Protein AF-0000000067831282 (afdb_homodimer)

Solvent-accessible surface area (backbone atoms only — not comparable to full-atom values): 19895 Å² total; per-residue (Å²): 132,82,76,69,79,71,59,84,64,68,87,50,47,75,48,75,54,44,47,84,37,55,69,61,50,52,52,49,39,51,48,46,12,62,50,49,72,34,47,57,69,29,58,66,53,53,49,53,70,69,56,50,25,53,50,35,59,35,87,49,41,48,37,38,36,32,31,40,97,88,39,77,47,28,36,36,38,32,36,55,44,79,46,75,37,34,83,38,27,37,31,40,49,52,40,63,49,57,41,78,92,56,55,94,67,55,55,68,59,51,52,51,51,50,49,27,53,51,33,42,77,67,49,23,68,36,32,34,36,57,38,33,79,86,10,58,61,55,46,54,52,44,53,72,62,31,44,77,45,79,38,38,33,30,42,30,53,28,64,93,50,67,65,61,88,77,54,69,61,85,58,55,41,52,37,52,56,73,75,77,78,127,132,83,74,70,79,73,58,82,66,67,88,52,48,75,46,72,53,44,49,83,38,56,70,60,52,52,52,48,40,50,48,48,11,63,50,50,72,35,47,58,67,29,57,68,53,52,49,53,69,66,56,49,24,54,50,34,60,35,87,50,41,47,38,38,36,32,31,42,97,88,39,78,46,29,36,36,38,32,38,54,44,80,46,73,37,35,83,39,28,36,32,41,48,55,40,64,48,57,40,78,93,55,55,94,66,55,56,68,58,51,51,50,51,50,49,28,53,51,34,44,77,66,49,23,66,35,31,34,36,60,37,33,79,87,9,55,63,56,45,53,50,44,54,72,62,30,47,77,44,78,38,38,33,30,44,30,54,30,62,92,53,69,64,56,90,78,49,70,60,83,58,57,42,54,39,49,50,73,74,77,79,127

Secondary structure (DSSP, 8-state):
----------SSEEEE--TT-HHHHHHHHHHHHHHTT-HHHHHSS---HHHHHHHHH-TTEEEEEEEETTEEEEEEEEEEEE-SSSS-EEEEEEEEEE-GGG-SSSHHHHHHHHHHHHHHHTTEEEEEEEE-TT-HHHHHHHHHHSEEEEEEEEEEE-SSS---TTS----S----------/----------SSEEEE--TT-HHHHHHHHHHHHHHTT-HHHHHSS---HHHHHHHHH-TTEEEEEEEETTEEEEEEEEEEEE-SSSS-EEEEEEEEEE-GGG-SSSHHHHHHHHHHHHHHHTTEEEEEEEE-TT-HHHHHHHHHHSEEEEEEEEEEE-SSS---TTS----S----------

Radius of gyration: 21.43 Å; Cα contacts (8 Å, |Δi|>4): 687; chains: 2; bounding box: 66×68×56 Å

Structure (mmCIF, N/CA/C/O backbone):
data_AF-0000000067831282-model_v1
#
loop_
_entity.id
_entity.type
_entity.pdbx_description
1 polymer "Gentamicin 3'-N-acetyltransferase"
#
loop_
_atom_site.group_PDB
_atom_site.id
_atom_site.type_symbol
_atom_site.label_atom_id
_atom_site.label_alt_id
_atom_site.label_comp_id
_atom_site.label_asym_id
_atom_site.label_entity_id
_atom_site.label_seq_id
_atom_site.pdbx_PDB_ins_code
_atom_site.Cartn_x
_atom_site.Cartn_y
_atom_site.Cartn_z
_atom_site.occupancy
_atom_site.B_iso_or_equiv
_atom_site.auth_seq_id
_atom_site.auth_comp_id
_atom_site.auth_asym_id
_atom_site.auth_atom_id
_atom_site.pdbx_PDB_model_num
ATOM 1 N N . MET A 1 1 ? 34.062 24.969 24.156 1 30.66 1 MET A N 1
ATOM 2 C CA . MET A 1 1 ? 32.812 25.719 23.969 1 30.66 1 MET A CA 1
ATOM 3 C C . MET A 1 1 ? 32.125 25.312 22.672 1 30.66 1 MET A C 1
ATOM 5 O O . MET A 1 1 ? 32.562 25.688 21.578 1 30.66 1 MET A O 1
ATOM 9 N N . THR A 1 2 ? 31.688 24.078 22.516 1 37.91 2 THR A N 1
ATOM 10 C CA . THR A 1 2 ? 31.094 23.469 21.328 1 37.91 2 THR A CA 1
ATOM 11 C C . THR A 1 2 ? 29.875 24.266 20.859 1 37.91 2 THR A C 1
ATOM 13 O O . THR A 1 2 ? 28.969 24.531 21.641 1 37.91 2 THR A O 1
ATOM 16 N N . SER A 1 3 ? 30.125 25.359 20.109 1 37.81 3 SER A N 1
ATOM 17 C CA . SER A 1 3 ? 29.094 26.219 19.547 1 37.81 3 SER A CA 1
ATOM 18 C C . SER A 1 3 ? 27.953 25.391 18.969 1 37.81 3 SER A C 1
ATOM 20 O O . SER A 1 3 ? 28.156 24.547 18.094 1 37.81 3 SER A O 1
ATOM 22 N N . LYS A 1 4 ? 27.031 25.047 19.859 1 41.09 4 LYS A N 1
ATOM 23 C CA . LYS A 1 4 ? 25.75 24.547 19.375 1 41.09 4 LYS A CA 1
ATOM 24 C C . LYS A 1 4 ? 25.219 25.391 18.219 1 41.09 4 LYS A C 1
ATOM 26 O O . LYS A 1 4 ? 25 26.594 18.375 1 41.09 4 LYS A O 1
ATOM 31 N N . THR A 1 5 ? 25.797 25.359 17.062 1 38.5 5 THR A N 1
ATOM 32 C CA . THR A 1 5 ? 25.266 26.031 15.898 1 38.5 5 THR A CA 1
ATOM 33 C C . THR A 1 5 ? 23.734 26.016 15.922 1 38.5 5 THR A C 1
ATOM 35 O O . THR A 1 5 ? 23.109 24.969 15.789 1 38.5 5 THR A O 1
ATOM 38 N N . ASP A 1 6 ? 23.094 26.719 16.844 1 38.84 6 ASP A N 1
ATOM 39 C CA . ASP A 1 6 ? 21.688 26.953 17.109 1 38.84 6 ASP A CA 1
ATOM 40 C C . ASP A 1 6 ? 20.922 27.266 15.82 1 38.84 6 ASP A C 1
ATOM 42 O O . ASP A 1 6 ? 20.953 28.406 15.352 1 38.84 6 ASP A O 1
ATOM 46 N N . GLY A 1 7 ? 21.266 26.797 14.688 1 42 7 GLY A N 1
ATOM 47 C CA . GLY A 1 7 ? 20.359 27.141 13.609 1 42 7 GLY A CA 1
ATOM 48 C C . GLY A 1 7 ? 18.906 27.188 14.031 1 42 7 GLY A C 1
ATOM 49 O O . GLY A 1 7 ? 18.562 26.656 15.094 1 42 7 GLY A O 1
ATOM 50 N N . PRO A 1 8 ? 18.156 28.312 13.719 1 45 8 PRO A N 1
ATOM 51 C CA . PRO A 1 8 ? 16.781 28.453 14.219 1 45 8 PRO A CA 1
ATOM 52 C C . PRO A 1 8 ? 16.016 27.141 14.203 1 45 8 PRO A C 1
ATOM 54 O O . PRO A 1 8 ? 16.156 26.344 13.281 1 45 8 PRO A O 1
ATOM 57 N N . GLU A 1 9 ? 15.953 26.484 15.312 1 54.22 9 GLU A N 1
ATOM 58 C CA . GLU A 1 9 ? 15.086 25.328 15.5 1 54.22 9 GLU A CA 1
ATOM 59 C C . GLU A 1 9 ? 13.812 25.453 14.672 1 54.22 9 GLU A C 1
ATOM 61 O O . GLU A 1 9 ? 13.234 26.531 14.57 1 54.22 9 GLU A O 1
ATOM 66 N N . PRO A 1 10 ? 13.664 24.547 13.789 1 67.94 10 PRO A N 1
ATOM 67 C CA . PRO A 1 10 ? 12.367 24.672 13.125 1 67.94 10 PRO A CA 1
ATOM 68 C C . PRO A 1 10 ? 11.227 24.969 14.102 1 67.94 10 PRO A C 1
ATOM 70 O O . PRO A 1 10 ? 11.312 24.609 15.281 1 67.94 10 PRO A O 1
ATOM 73 N N . GLY A 1 11 ? 10.547 26.094 14.094 1 85.94 11 GLY A N 1
ATOM 74 C CA . GLY A 1 11 ? 9.414 26.469 14.914 1 85.94 11 GLY A CA 1
ATOM 75 C C . GLY A 1 11 ? 8.375 25.375 15.055 1 85.94 11 GLY A C 1
ATOM 76 O O . GLY A 1 11 ? 7.191 25.656 15.242 1 85.94 11 GLY A O 1
ATOM 77 N N . PHE A 1 12 ? 8.82 24.016 14.789 1 94.94 12 PHE A N 1
ATOM 78 C CA . PHE A 1 12 ? 7.914 22.891 14.961 1 94.94 12 PHE A CA 1
ATOM 79 C C . PHE A 1 12 ? 8.688 21.609 15.289 1 94.94 12 PHE A C 1
ATOM 81 O O . PHE A 1 12 ? 9.906 21.578 15.148 1 94.94 12 PHE A O 1
ATOM 88 N N . THR A 1 13 ? 8.031 20.594 15.891 1 95.69 13 THR A N 1
ATOM 89 C CA . THR A 1 13 ? 8.578 19.266 16.141 1 95.69 13 THR A CA 1
ATOM 90 C C . THR A 1 13 ? 7.793 18.203 15.383 1 95.69 13 THR A C 1
ATOM 92 O O . THR A 1 13 ? 6.621 18.406 15.055 1 95.69 13 THR A O 1
ATOM 95 N N . VAL A 1 14 ? 8.508 17.094 15.023 1 97.5 14 VAL A N 1
ATOM 96 C CA . VAL A 1 14 ? 7.863 15.961 14.367 1 97.5 14 VAL A CA 1
ATOM 97 C C . VAL A 1 14 ? 7.848 14.758 15.305 1 97.5 14 VAL A C 1
ATOM 99 O O . VAL A 1 14 ? 8.859 14.453 15.945 1 97.5 14 VAL A O 1
ATOM 102 N N . ARG A 1 15 ? 6.73 14.109 15.367 1 97.5 15 ARG A N 1
ATOM 103 C CA . ARG A 1 15 ? 6.664 12.906 16.188 1 97.5 15 ARG A CA 1
ATOM 104 C C . ARG A 1 15 ? 5.664 11.906 15.617 1 97.5 15 ARG A C 1
ATOM 106 O O . ARG A 1 15 ? 4.77 12.281 14.859 1 97.5 15 ARG A O 1
ATOM 113 N N . ARG A 1 16 ? 5.848 10.664 16.062 1 98.38 16 ARG A N 1
ATOM 114 C CA . ARG A 1 16 ? 4.895 9.609 15.719 1 98.38 16 ARG A CA 1
ATOM 115 C C . ARG A 1 16 ? 3.738 9.57 16.703 1 98.38 16 ARG A C 1
ATOM 117 O O . ARG A 1 16 ? 3.947 9.695 17.922 1 98.38 16 ARG A O 1
ATOM 124 N N . LEU A 1 17 ? 2.527 9.43 16.219 1 98.69 17 LEU A N 1
ATOM 125 C CA . LEU A 1 17 ? 1.358 9.32 17.078 1 98.69 17 LEU A CA 1
ATOM 126 C C . LEU A 1 17 ? 1.197 7.895 17.609 1 98.69 17 LEU A C 1
ATOM 128 O O . LEU A 1 17 ? 1.464 6.93 16.875 1 98.69 17 LEU A O 1
ATOM 132 N N . GLY A 1 18 ? 0.75 7.77 18.844 1 98.38 18 GLY A N 1
ATOM 133 C CA . GLY A 1 18 ? 0.361 6.504 19.453 1 98.38 18 GLY A CA 1
ATOM 134 C C . GLY A 1 18 ? -1.094 6.469 19.875 1 98.38 18 GLY A C 1
ATOM 135 O O . GLY A 1 18 ? -1.839 7.422 19.641 1 98.38 18 GLY A O 1
ATOM 136 N N . PRO A 1 19 ? -1.488 5.383 20.516 1 98.44 19 PRO A N 1
ATOM 137 C CA . PRO A 1 19 ? -2.896 5.168 20.844 1 98.44 19 PRO A CA 1
ATOM 138 C C . PRO A 1 19 ? -3.451 6.234 21.781 1 98.44 19 PRO A C 1
ATOM 140 O O . PRO A 1 19 ? -4.668 6.438 21.844 1 98.44 19 PRO A O 1
ATOM 143 N N . GLY A 1 20 ? -2.676 6.992 22.406 1 98 20 GLY A N 1
ATOM 144 C CA . GLY A 1 20 ? -3.117 8.031 23.312 1 98 20 GLY A CA 1
ATOM 145 C C . GLY A 1 20 ? -3.215 9.398 22.656 1 98 20 GLY A C 1
ATOM 146 O O . GLY A 1 20 ? -3.623 10.375 23.297 1 98 20 GLY A O 1
ATOM 147 N N . ASP A 1 21 ? -2.947 9.484 21.406 1 98.25 21 ASP A N 1
ATOM 148 C CA . ASP A 1 21 ? -2.867 10.773 20.719 1 98.25 21 ASP A CA 1
ATOM 149 C C . ASP A 1 21 ? -4.109 11.016 19.859 1 98.25 21 ASP A C 1
ATOM 151 O O . ASP A 1 21 ? -4.012 11.555 18.75 1 98.25 21 ASP A O 1
ATOM 155 N N . ILE A 1 22 ? -5.27 10.688 20.375 1 98.06 22 ILE A N 1
ATOM 156 C CA . ILE A 1 22 ? -6.52 10.742 19.625 1 98.06 22 ILE A CA 1
ATOM 157 C C . ILE A 1 22 ? -6.785 12.172 19.172 1 98.06 22 ILE A C 1
ATOM 159 O O . ILE A 1 22 ? -7.117 12.414 18.016 1 98.06 22 ILE A O 1
ATOM 163 N N . PRO A 1 23 ? -6.617 13.211 20.016 1 97.69 23 PRO A N 1
ATOM 164 C CA . PRO A 1 23 ? -6.879 14.578 19.562 1 97.69 23 PRO A CA 1
ATOM 165 C C . PRO A 1 23 ? -6 14.984 18.391 1 97.69 23 PRO A C 1
ATOM 167 O O . PRO A 1 23 ? -6.48 15.625 17.438 1 97.69 23 PRO A O 1
ATOM 170 N N . SER A 1 24 ? -4.73 14.641 18.422 1 98.25 24 SER A N 1
ATOM 171 C CA . SER A 1 24 ? -3.828 14.953 17.312 1 98.25 24 SER A CA 1
ATOM 172 C C . SER A 1 24 ? -4.23 14.211 16.047 1 98.25 24 SER A C 1
ATOM 174 O O . SER A 1 24 ? -4.148 14.766 14.945 1 98.25 24 SER A O 1
ATOM 176 N N . MET A 1 25 ? -4.664 12.977 16.219 1 98.12 25 MET A N 1
ATOM 177 C CA . MET A 1 25 ? -5.109 12.203 15.062 1 98.12 25 MET A CA 1
ATOM 178 C C . MET A 1 25 ? -6.348 12.836 14.43 1 98.12 25 MET A C 1
ATOM 180 O O . MET A 1 25 ? -6.445 12.922 13.203 1 98.12 25 MET A O 1
ATOM 184 N N . ARG A 1 26 ? -7.258 13.273 15.211 1 97 26 ARG A N 1
ATOM 185 C CA . ARG A 1 26 ? -8.461 13.922 14.703 1 97 26 ARG A CA 1
ATOM 186 C C . ARG A 1 26 ? -8.125 15.242 14.016 1 97 26 ARG A C 1
ATOM 188 O O . ARG A 1 26 ? -8.711 15.578 12.977 1 97 26 ARG A O 1
ATOM 195 N N . ALA A 1 27 ? -7.223 15.961 14.625 1 96.94 27 ALA A N 1
ATOM 196 C CA . ALA A 1 27 ? -6.781 17.203 14 1 96.94 27 ALA A CA 1
ATOM 197 C C . ALA A 1 27 ? -6.152 16.953 12.633 1 96.94 27 ALA A C 1
ATOM 199 O O . ALA A 1 27 ? -6.398 17.688 11.68 1 96.94 27 ALA A O 1
ATOM 200 N N . LEU A 1 28 ? -5.352 15.93 12.547 1 97.38 28 LEU A N 1
ATOM 201 C CA . LEU A 1 28 ? -4.723 15.57 11.281 1 97.38 28 LEU A CA 1
ATOM 202 C C . LEU A 1 28 ? -5.77 15.172 10.25 1 97.38 28 LEU A C 1
ATOM 204 O O . LEU A 1 28 ? -5.691 15.57 9.086 1 97.38 28 LEU A O 1
ATOM 208 N N . ASN A 1 29 ? -6.727 14.367 10.703 1 95.94 29 ASN A N 1
ATOM 209 C CA . ASN A 1 29 ? -7.809 13.961 9.812 1 95.94 29 ASN A CA 1
ATOM 210 C C . ASN A 1 29 ? -8.562 15.164 9.258 1 95.94 29 ASN A C 1
ATOM 212 O O . ASN A 1 29 ? -8.859 15.227 8.062 1 95.94 29 ASN A O 1
ATOM 216 N N . ALA A 1 30 ? -8.875 16.094 10.094 1 94.25 30 ALA A N 1
ATOM 217 C CA . ALA A 1 30 ? -9.531 17.328 9.664 1 94.25 30 ALA A CA 1
ATOM 218 C C . ALA A 1 30 ? -8.656 18.109 8.688 1 94.25 30 ALA A C 1
ATOM 220 O O . ALA A 1 30 ? -9.148 18.656 7.703 1 94.25 30 ALA A O 1
ATOM 221 N N . LEU A 1 31 ? -7.398 18.172 8.984 1 95.5 31 LEU A N 1
ATOM 222 C CA . LEU A 1 31 ? -6.438 18.844 8.109 1 95.5 31 LEU A CA 1
ATOM 223 C C . LEU A 1 31 ? -6.41 18.188 6.73 1 95.5 31 LEU A C 1
ATOM 225 O O . LEU A 1 31 ? -6.422 18.891 5.715 1 95.5 31 LEU A O 1
ATOM 229 N N . PHE A 1 32 ? -6.395 16.859 6.668 1 95.38 32 PHE A N 1
ATOM 230 C CA . PHE A 1 32 ? -6.453 16.156 5.395 1 95.38 32 PHE A CA 1
ATOM 231 C C . PHE A 1 32 ? -7.715 16.531 4.625 1 95.38 32 PHE A C 1
ATOM 233 O O . PHE A 1 32 ? -7.656 16.797 3.424 1 95.38 32 PHE A O 1
ATOM 240 N N . GLY A 1 33 ? -8.812 16.578 5.316 1 92.88 33 GLY A N 1
ATOM 241 C CA . GLY A 1 33 ? -10.07 16.953 4.684 1 92.88 33 GLY A CA 1
ATOM 242 C C . GLY A 1 33 ? -10.031 18.328 4.039 1 92.88 33 GLY A C 1
ATOM 243 O O . GLY A 1 33 ? -10.531 18.516 2.93 1 92.88 33 GLY A O 1
ATOM 244 N N . ARG A 1 34 ? -9.445 19.281 4.703 1 91.5 34 ARG A N 1
ATOM 245 C CA . ARG A 1 34 ? -9.336 20.641 4.184 1 91.5 34 ARG A CA 1
ATOM 246 C C . ARG A 1 34 ? -8.383 20.688 2.994 1 91.5 34 ARG A C 1
ATOM 248 O O . ARG A 1 34 ? -8.703 21.297 1.965 1 91.5 34 ARG A O 1
ATOM 255 N N . THR A 1 35 ? -7.277 20.031 3.186 1 90.44 35 THR A N 1
ATOM 256 C CA . THR A 1 35 ? -6.211 20.125 2.195 1 90.44 35 THR A CA 1
ATOM 257 C C . THR A 1 35 ? -6.59 19.375 0.92 1 90.44 35 THR A C 1
ATOM 259 O O . THR A 1 35 ? -6.262 19.812 -0.185 1 90.44 35 THR A O 1
ATOM 262 N N . PHE A 1 36 ? -7.305 18.281 1.071 1 87.56 36 PHE A N 1
ATOM 263 C CA . PHE A 1 36 ? -7.656 17.453 -0.081 1 87.56 36 PHE A CA 1
ATOM 264 C C . PHE A 1 36 ? -9.023 17.844 -0.627 1 87.56 36 PHE A C 1
ATOM 266 O O . PHE A 1 36 ? -9.508 17.25 -1.589 1 87.56 36 PHE A O 1
ATOM 273 N N . ALA A 1 37 ? -9.602 18.844 -0.121 1 80.62 37 ALA A N 1
ATOM 274 C CA . ALA A 1 37 ? -10.898 19.391 -0.53 1 80.62 37 ALA A CA 1
ATOM 275 C C . ALA A 1 37 ? -11.977 18.312 -0.488 1 80.62 37 ALA A C 1
ATOM 277 O O . ALA A 1 37 ? -12.805 18.219 -1.396 1 80.62 37 ALA A O 1
ATOM 278 N N . GLU A 1 38 ? -11.867 17.422 0.45 1 82.81 38 GLU A N 1
ATOM 279 C CA . GLU A 1 38 ? -12.844 16.359 0.695 1 82.81 38 GLU A CA 1
ATOM 280 C C . GLU A 1 38 ? -13.305 16.359 2.15 1 82.81 38 GLU A C 1
ATOM 282 O O . GLU A 1 38 ? -13.258 15.32 2.818 1 82.81 38 GLU A O 1
ATOM 287 N N . PRO A 1 39 ? -13.867 17.438 2.525 1 76.5 39 PRO A N 1
ATOM 288 C CA . PRO A 1 39 ? -14.234 17.516 3.943 1 76.5 39 PRO A CA 1
ATOM 289 C C . PRO A 1 39 ? -15.305 16.5 4.336 1 76.5 39 PRO A C 1
ATOM 291 O O . PRO A 1 39 ? -15.305 16.016 5.469 1 76.5 39 PRO A O 1
ATOM 294 N N . ASP A 1 40 ? -16.125 16.188 3.391 1 75.19 40 ASP A N 1
ATOM 295 C CA . ASP A 1 40 ? -17.188 15.227 3.713 1 75.19 40 ASP A CA 1
ATOM 296 C C . ASP A 1 40 ? -16.625 13.82 3.873 1 75.19 40 ASP A C 1
ATOM 298 O O . ASP A 1 40 ? -17 13.094 4.797 1 75.19 40 ASP A O 1
ATOM 302 N N . THR A 1 41 ? -15.781 13.445 3.043 1 73.81 41 THR A N 1
ATOM 303 C CA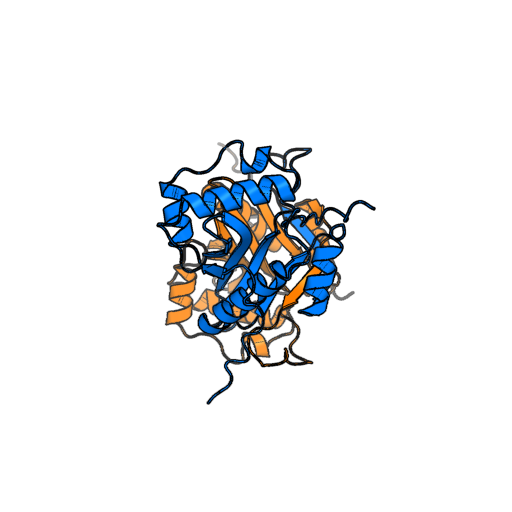 . THR A 1 41 ? -15.133 12.148 3.137 1 73.81 41 THR A CA 1
ATOM 304 C C . THR A 1 41 ? -14.422 11.992 4.48 1 73.81 41 THR A C 1
ATOM 306 O O . THR A 1 41 ? -14.516 10.938 5.117 1 73.81 41 THR A O 1
ATOM 309 N N . TYR A 1 42 ? -13.859 13.047 4.945 1 76.5 42 TYR A N 1
ATOM 310 C CA . TYR A 1 42 ? -13.031 12.984 6.148 1 76.5 42 TYR A CA 1
ATOM 311 C C . TYR A 1 42 ? -13.844 13.359 7.387 1 76.5 42 TYR A C 1
ATOM 313 O O . TYR A 1 42 ? -13.461 13.023 8.508 1 76.5 42 TYR A O 1
ATOM 321 N N . GLY A 1 43 ? -14.914 13.992 7.18 1 74.31 43 GLY A N 1
ATOM 322 C CA . GLY A 1 43 ? -15.633 14.531 8.328 1 74.31 43 GLY A CA 1
ATOM 323 C C . GLY A 1 43 ? -17.016 13.938 8.484 1 74.31 43 GLY A C 1
ATOM 324 O O . GLY A 1 43 ? -17.641 14.055 9.547 1 74.31 43 GLY A O 1
ATOM 325 N N . ALA A 1 44 ? -17.469 13.258 7.523 1 80.06 44 ALA A N 1
ATOM 326 C CA . ALA A 1 44 ? -18.875 12.859 7.535 1 80.06 44 ALA A CA 1
ATOM 327 C C . ALA A 1 44 ? -19.094 11.672 8.469 1 80.06 44 ALA A C 1
ATOM 329 O O . ALA A 1 44 ? -20.125 11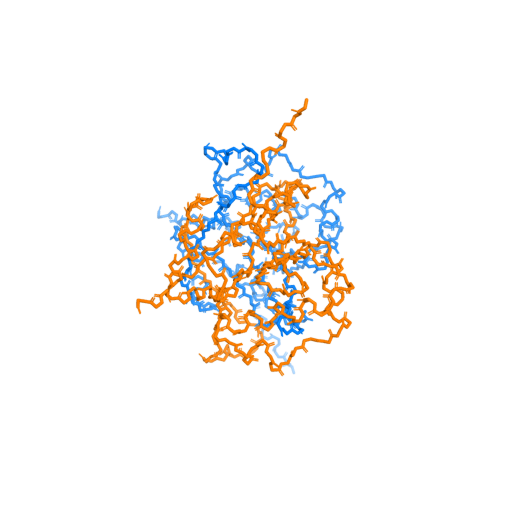.578 9.133 1 80.06 44 ALA A O 1
ATOM 330 N N . ALA A 1 45 ? -18.219 10.789 8.555 1 87.38 45 ALA A N 1
ATOM 331 C CA . ALA A 1 45 ? -18.312 9.609 9.406 1 87.38 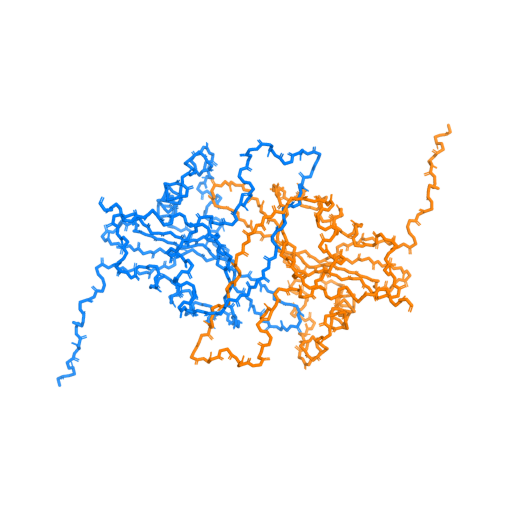45 ALA A CA 1
ATOM 332 C C . ALA A 1 45 ? -16.938 9.242 9.992 1 87.38 45 ALA A C 1
ATOM 334 O O . ALA A 1 45 ? -16.406 8.18 9.695 1 87.38 45 ALA A O 1
ATOM 335 N N . PRO A 1 46 ? -16.5 10.148 10.844 1 89.25 46 PRO A N 1
ATOM 336 C CA . PRO A 1 46 ? -15.188 9.852 11.438 1 89.25 46 PRO A CA 1
ATOM 337 C C . PRO A 1 46 ? -15.211 8.617 12.328 1 89.25 46 PRO A C 1
ATOM 339 O O . PRO A 1 46 ? -16.219 8.336 12.977 1 89.25 46 PRO A O 1
ATOM 342 N N . PRO A 1 47 ? -14.156 7.887 12.344 1 94.75 47 PRO A N 1
ATOM 343 C CA . PRO A 1 47 ? -14.094 6.727 13.234 1 94.75 47 PRO A CA 1
ATOM 344 C C . PRO A 1 47 ? -14.203 7.109 14.711 1 94.75 47 PRO A C 1
ATOM 346 O O . PRO A 1 47 ? -13.883 8.242 15.086 1 94.75 47 PRO A O 1
ATOM 349 N N . ASP A 1 48 ? -14.555 6.176 15.492 1 95.94 48 ASP A N 1
ATOM 350 C CA . ASP A 1 48 ? -14.625 6.461 16.922 1 95.94 48 ASP A CA 1
ATOM 351 C C . ASP A 1 48 ? -13.25 6.34 17.562 1 95.94 48 ASP A C 1
ATOM 353 O O . ASP A 1 48 ? -12.266 5.988 16.906 1 95.94 48 ASP A O 1
ATOM 357 N N . ASP A 1 49 ? -13.164 6.656 18.844 1 97.25 49 ASP A N 1
ATOM 358 C CA . ASP A 1 49 ? -11.891 6.711 19.562 1 97.25 49 ASP A CA 1
ATOM 359 C C . ASP A 1 49 ? -11.25 5.332 19.641 1 97.25 49 ASP A C 1
ATOM 361 O O . ASP A 1 49 ? -10.023 5.203 19.516 1 97.25 49 ASP A O 1
ATOM 365 N N . ALA A 1 50 ? -12.047 4.352 19.859 1 97.81 50 ALA A N 1
ATOM 366 C CA . ALA A 1 50 ? -11.516 2.996 20 1 97.81 50 ALA A CA 1
ATOM 367 C C . ALA A 1 50 ? -10.852 2.533 18.719 1 97.81 50 ALA A C 1
ATOM 369 O O . ALA A 1 50 ? -9.766 1.944 18.75 1 97.81 50 ALA A O 1
ATOM 370 N N . TYR A 1 51 ? -11.539 2.846 17.656 1 97.75 51 TYR A N 1
ATOM 371 C CA . TYR A 1 51 ? -10.977 2.496 16.344 1 97.75 51 TYR A CA 1
ATOM 372 C C . TYR A 1 51 ? -9.648 3.213 16.125 1 97.75 51 TYR A C 1
ATOM 374 O O . TYR A 1 51 ? -8.672 2.598 15.688 1 97.75 51 TYR A O 1
ATOM 382 N N . LEU A 1 52 ? -9.641 4.453 16.391 1 98.12 52 LEU A N 1
ATOM 383 C CA . LEU A 1 52 ? -8.43 5.238 16.172 1 98.12 52 LEU A CA 1
ATOM 384 C C . LEU A 1 52 ? -7.301 4.77 17.078 1 98.12 52 LEU A C 1
ATOM 386 O O . LEU A 1 52 ? -6.145 4.707 16.656 1 98.12 52 LEU A O 1
ATOM 390 N N . ALA A 1 53 ? -7.617 4.492 18.281 1 98.5 53 ALA A N 1
ATOM 391 C CA . ALA A 1 53 ? -6.602 3.975 19.188 1 98.5 53 ALA A CA 1
ATOM 392 C C . ALA A 1 53 ? -6.016 2.664 18.672 1 98.5 53 ALA A C 1
ATOM 394 O O . ALA A 1 53 ? -4.801 2.459 18.719 1 98.5 53 ALA A O 1
ATOM 395 N N . ASP A 1 54 ? -6.859 1.769 18.25 1 98.31 54 ASP A N 1
ATOM 396 C CA . ASP A 1 54 ? -6.418 0.5 17.688 1 98.31 54 ASP A CA 1
ATOM 397 C C . ASP A 1 54 ? -5.523 0.726 16.469 1 98.31 54 ASP A C 1
ATOM 399 O O . ASP A 1 54 ? -4.48 0.083 16.328 1 98.31 54 ASP A O 1
ATOM 403 N N . LEU A 1 55 ? -5.98 1.627 15.641 1 98.31 55 LEU A N 1
ATOM 404 C CA . LEU A 1 55 ? -5.215 1.964 14.445 1 98.31 55 LEU A CA 1
ATOM 405 C C . LEU A 1 55 ? -3.818 2.453 14.812 1 98.31 55 LEU A C 1
ATOM 407 O O . LEU A 1 55 ? -2.824 1.985 14.25 1 98.31 55 LEU A O 1
ATOM 411 N N . LEU A 1 56 ? -3.744 3.338 15.719 1 98.56 56 LEU A N 1
ATOM 412 C CA . LEU A 1 56 ? -2.494 3.973 16.109 1 98.56 56 LEU A CA 1
ATOM 413 C C . LEU A 1 56 ? -1.597 2.99 16.859 1 98.56 56 LEU A C 1
ATOM 415 O O . LEU A 1 56 ? -0.397 3.23 17.016 1 98.56 56 LEU A O 1
ATOM 419 N N . ALA A 1 57 ? -2.17 1.904 17.328 1 98.38 57 ALA A N 1
ATOM 420 C CA . ALA A 1 57 ? -1.405 0.892 18.062 1 98.38 57 ALA A CA 1
ATOM 421 C C . ALA A 1 57 ? -0.767 -0.106 17.094 1 98.38 57 ALA A C 1
ATOM 423 O O . ALA A 1 57 ? 0.106 -0.884 17.484 1 98.38 57 ALA A O 1
ATOM 424 N N . LYS A 1 58 ? -1.22 -0.144 15.922 1 97.94 58 LYS A N 1
ATOM 425 C CA . LYS A 1 58 ? -0.708 -1.113 14.961 1 97.94 58 LYS A CA 1
ATOM 426 C C . LYS A 1 58 ? 0.73 -0.791 14.57 1 97.94 58 LYS A C 1
ATOM 428 O O . LYS A 1 58 ? 1.03 0.331 14.156 1 97.94 58 LYS A O 1
ATOM 433 N N . ALA A 1 59 ? 1.568 -1.8 14.578 1 96.38 59 ALA A N 1
ATOM 434 C CA . ALA A 1 59 ? 2.984 -1.607 14.273 1 96.38 59 ALA A CA 1
ATOM 435 C C . ALA A 1 59 ? 3.18 -1.228 12.805 1 96.38 59 ALA A C 1
ATOM 437 O O . ALA A 1 59 ? 4.117 -0.502 12.469 1 96.38 59 ALA A O 1
ATOM 438 N N . HIS A 1 60 ? 2.305 -1.694 11.977 1 97.75 60 HIS A N 1
ATOM 439 C CA . HIS A 1 60 ? 2.504 -1.535 10.539 1 97.75 60 HIS A CA 1
ATOM 440 C C . HIS A 1 60 ? 1.831 -0.266 10.031 1 97.75 60 HIS A C 1
ATOM 442 O O . HIS A 1 60 ? 1.754 -0.044 8.82 1 97.75 60 HIS A O 1
ATOM 448 N N . VAL A 1 61 ? 1.253 0.545 10.945 1 98.62 61 VAL A N 1
ATOM 449 C CA . VAL A 1 61 ? 0.706 1.856 10.617 1 98.62 61 VAL A CA 1
ATOM 450 C C . VAL A 1 61 ? 1.526 2.947 11.297 1 98.62 61 VAL A C 1
ATOM 452 O O . VAL A 1 61 ? 1.7 2.93 12.516 1 98.62 61 VAL A O 1
ATOM 455 N N . ALA A 1 62 ? 2.072 3.84 10.5 1 98.69 62 ALA A N 1
ATOM 456 C CA . ALA A 1 62 ? 2.83 4.969 11.039 1 98.69 62 ALA A CA 1
ATOM 457 C C . ALA A 1 62 ? 2.131 6.289 10.742 1 98.69 62 ALA A C 1
ATOM 459 O O . ALA A 1 62 ? 1.866 6.613 9.578 1 98.69 62 ALA A O 1
ATOM 460 N N . VAL A 1 63 ? 1.827 6.988 11.766 1 98.88 63 VAL A N 1
ATOM 461 C CA . VAL A 1 63 ? 1.27 8.328 11.656 1 98.88 63 VAL A CA 1
ATOM 462 C C . VAL A 1 63 ? 2.217 9.336 12.305 1 98.88 63 VAL A C 1
ATOM 464 O O . VAL A 1 63 ? 2.492 9.258 13.508 1 98.88 63 VAL A O 1
ATOM 467 N N . LEU A 1 64 ? 2.719 10.242 11.477 1 98.75 64 LEU A N 1
ATOM 468 C CA . LEU A 1 64 ? 3.592 11.305 11.969 1 98.75 64 LEU A CA 1
ATOM 469 C C . LEU A 1 64 ? 2.914 12.664 11.844 1 98.75 64 LEU A C 1
ATOM 471 O O . LEU A 1 64 ? 2.225 12.938 10.859 1 98.75 64 LEU A O 1
ATOM 475 N N . VAL A 1 65 ? 3.193 13.547 12.836 1 98.69 65 VAL A N 1
ATOM 476 C CA . VAL A 1 65 ? 2.684 14.914 12.773 1 98.69 65 VAL A CA 1
ATOM 477 C C . VAL A 1 65 ? 3.816 15.906 13.047 1 98.69 65 VAL A C 1
ATOM 479 O O . VAL A 1 65 ? 4.762 15.586 13.773 1 98.69 65 VAL A O 1
ATOM 482 N N . ALA A 1 66 ? 3.76 17.016 12.367 1 98.19 66 ALA A N 1
ATOM 483 C CA . ALA A 1 66 ? 4.492 18.219 12.742 1 98.19 66 ALA A CA 1
ATOM 484 C C . ALA A 1 66 ? 3.635 19.141 13.609 1 98.19 66 ALA A C 1
ATOM 486 O O . ALA A 1 66 ? 2.51 19.484 13.242 1 98.19 66 ALA A O 1
ATOM 487 N N . GLU A 1 67 ? 4.184 19.5 14.727 1 97.06 67 GLU A N 1
ATOM 488 C CA . GLU A 1 67 ? 3.393 20.266 15.688 1 97.06 67 GLU A CA 1
ATOM 489 C C . GLU A 1 67 ? 4.172 21.469 16.203 1 97.06 67 GLU A C 1
ATOM 491 O O . GLU A 1 67 ? 5.402 21.422 16.297 1 97.06 67 GLU A O 1
ATOM 496 N N . ARG A 1 68 ? 3.459 22.469 16.484 1 95.25 68 ARG A N 1
ATOM 497 C CA . ARG A 1 68 ? 3.941 23.656 17.188 1 95.25 68 ARG A CA 1
ATOM 498 C C . ARG A 1 68 ? 2.951 24.109 18.266 1 95.25 68 ARG A C 1
ATOM 500 O O . ARG A 1 68 ? 1.785 24.375 17.953 1 95.25 68 ARG A O 1
ATOM 507 N N . ASP A 1 69 ? 3.457 24.141 19.516 1 91.62 69 ASP A N 1
ATOM 508 C CA . ASP A 1 69 ? 2.639 24.609 20.641 1 91.62 69 ASP A CA 1
ATOM 509 C C . ASP A 1 69 ? 1.318 23.844 20.703 1 91.62 69 ASP A C 1
ATOM 511 O O . ASP A 1 69 ? 0.253 24.453 20.844 1 91.62 69 ASP A O 1
ATOM 515 N N . GLY A 1 70 ? 1.304 22.562 20.391 1 91 70 GLY A N 1
ATOM 516 C CA . GLY A 1 70 ? 0.141 21.703 20.516 1 91 70 GLY A CA 1
ATOM 517 C C . GLY A 1 70 ? -0.741 21.703 19.281 1 91 70 GLY A C 1
ATOM 518 O O . GLY A 1 70 ? -1.734 20.969 19.219 1 91 70 GLY A O 1
ATOM 519 N N . THR A 1 71 ? -0.387 22.5 18.312 1 96.12 71 THR A N 1
ATOM 520 C CA . THR A 1 71 ? -1.168 22.594 17.094 1 96.12 71 THR A CA 1
ATOM 521 C C . THR A 1 71 ? -0.536 21.75 15.984 1 96.12 71 THR A C 1
ATOM 523 O O . THR A 1 71 ? 0.667 21.844 15.734 1 96.12 71 THR A O 1
ATOM 526 N N . VAL A 1 72 ? -1.341 20.922 15.352 1 98 72 VAL A N 1
ATOM 527 C CA . VAL A 1 72 ? -0.878 20.109 14.227 1 98 72 VAL A CA 1
ATOM 528 C C . VAL A 1 72 ? -0.787 20.984 12.977 1 98 72 VAL A C 1
ATOM 530 O O . VAL A 1 72 ? -1.783 21.562 12.539 1 98 72 VAL A O 1
ATOM 533 N N . LEU A 1 73 ? 0.387 21.047 12.391 1 98 73 LEU A N 1
ATOM 534 C CA . LEU A 1 73 ? 0.643 21.891 11.227 1 98 73 LEU A CA 1
ATOM 535 C C . LEU A 1 73 ? 0.606 21.062 9.945 1 98 73 LEU A C 1
ATOM 537 O O . LEU A 1 73 ? 0.438 21.594 8.852 1 98 73 LEU A O 1
ATOM 541 N N . GLY A 1 74 ? 0.829 19.828 10.023 1 98.31 74 GLY A N 1
ATOM 542 C CA . GLY A 1 74 ? 0.902 18.859 8.953 1 98.31 74 GLY A CA 1
ATOM 543 C C . GLY A 1 74 ? 1.192 17.453 9.453 1 98.31 74 GLY A C 1
ATOM 544 O O . GLY A 1 74 ? 1.447 17.25 10.641 1 98.31 74 GLY A O 1
ATOM 545 N N . GLY A 1 75 ? 1.066 16.531 8.555 1 98.56 75 GLY A N 1
ATOM 546 C CA . GLY A 1 75 ? 1.348 15.156 8.914 1 98.56 75 GLY A CA 1
ATOM 547 C C . GLY A 1 75 ? 1.287 14.203 7.734 1 98.56 75 GLY A C 1
ATOM 548 O O . GLY A 1 75 ? 1.081 14.633 6.598 1 98.56 75 GLY A O 1
ATOM 549 N N . LEU A 1 76 ? 1.623 12.969 8.047 1 98.62 76 LEU A N 1
ATOM 550 C CA . LEU A 1 76 ? 1.529 11.914 7.047 1 98.62 76 LEU A CA 1
ATOM 551 C C . LEU A 1 76 ? 1.066 10.602 7.68 1 98.62 76 LEU A C 1
ATOM 553 O O . LEU A 1 76 ? 1.131 10.438 8.898 1 98.62 76 LEU A O 1
ATOM 557 N N . VAL A 1 77 ? 0.489 9.758 6.867 1 98.75 77 VAL A N 1
ATOM 558 C CA . VAL A 1 77 ? 0.147 8.383 7.191 1 98.75 77 VAL A CA 1
ATOM 559 C C . VAL A 1 77 ? 0.868 7.434 6.234 1 98.75 77 VAL A C 1
ATOM 561 O O . VAL A 1 77 ? 0.891 7.66 5.023 1 98.75 77 VAL A O 1
ATOM 564 N N . ALA A 1 78 ? 1.492 6.402 6.801 1 98.88 78 ALA A N 1
ATOM 565 C CA . ALA A 1 78 ? 2.225 5.418 6.008 1 98.88 78 ALA A CA 1
ATOM 566 C C . ALA A 1 78 ? 1.948 4.004 6.5 1 98.88 78 ALA A C 1
ATOM 568 O O . ALA A 1 78 ? 1.567 3.803 7.656 1 98.88 78 ALA A O 1
ATOM 569 N N . TYR A 1 79 ? 2.078 3.076 5.598 1 98.81 79 TYR A N 1
ATOM 570 C CA . TYR A 1 79 ? 1.841 1.666 5.883 1 98.81 79 TYR A CA 1
ATOM 571 C C . TYR A 1 79 ? 3.088 0.835 5.605 1 98.81 79 TYR A C 1
ATOM 573 O O . TYR A 1 79 ? 3.764 1.038 4.594 1 98.81 79 TYR A O 1
ATOM 581 N N . GLU A 1 80 ? 3.387 -0.09 6.508 1 98.44 80 GLU A N 1
ATOM 582 C CA . GLU A 1 80 ? 4.488 -1.024 6.312 1 98.44 80 GLU A CA 1
ATOM 583 C C . GLU A 1 80 ? 4.016 -2.299 5.617 1 98.44 80 GLU A C 1
ATOM 585 O O . GLU A 1 80 ? 3.006 -2.887 6.008 1 98.44 80 GLU A O 1
ATOM 590 N N . LEU A 1 81 ? 4.684 -2.65 4.621 1 98.5 81 LEU A N 1
ATOM 591 C CA . LEU A 1 81 ? 4.398 -3.865 3.865 1 98.5 81 LEU A CA 1
ATOM 592 C C . LEU A 1 81 ? 5.496 -4.906 4.074 1 98.5 81 LEU A C 1
ATOM 594 O O . LEU A 1 81 ? 6.609 -4.746 3.57 1 98.5 81 LEU A O 1
ATOM 598 N N . ASP A 1 82 ? 5.188 -5.977 4.805 1 97.94 82 ASP A N 1
ATOM 599 C CA . ASP A 1 82 ? 6.129 -7.086 4.938 1 97.94 82 ASP A CA 1
ATOM 600 C C . ASP A 1 82 ? 6.262 -7.855 3.627 1 97.94 82 ASP A C 1
ATOM 602 O O . ASP A 1 82 ? 5.266 -8.328 3.072 1 97.94 82 ASP A O 1
ATOM 606 N N . LYS A 1 83 ? 7.488 -7.984 3.262 1 96.75 83 LYS A N 1
ATOM 607 C CA . LYS A 1 83 ? 7.723 -8.586 1.954 1 96.75 83 LYS A CA 1
ATOM 608 C C . LYS A 1 83 ? 7.949 -10.094 2.078 1 96.75 83 LYS A C 1
ATOM 610 O O . LYS A 1 83 ? 8.148 -10.609 3.182 1 96.75 83 LYS A O 1
ATOM 615 N N . PHE A 1 84 ? 7.859 -10.734 0.935 1 95.62 84 PHE A N 1
ATOM 616 C CA . PHE A 1 84 ? 7.891 -12.195 0.942 1 95.62 84 PHE A CA 1
ATOM 617 C C . PHE A 1 84 ? 9.086 -12.711 0.151 1 95.62 84 PHE A C 1
ATOM 619 O O . PHE A 1 84 ? 9.484 -13.867 0.305 1 95.62 84 PHE A O 1
ATOM 626 N N . GLU A 1 85 ? 9.594 -11.93 -0.77 1 93.75 85 GLU A N 1
ATOM 627 C CA . GLU A 1 85 ? 10.742 -12.367 -1.558 1 93.75 85 GLU A CA 1
ATOM 628 C C . GLU A 1 85 ? 12.016 -12.406 -0.708 1 93.75 85 GLU A C 1
ATOM 630 O O . GLU A 1 85 ? 12.883 -13.25 -0.928 1 93.75 85 GLU A O 1
ATOM 635 N N . ARG A 1 86 ? 12.102 -11.422 0.162 1 92.06 86 ARG A N 1
ATOM 636 C CA . ARG A 1 86 ? 13.133 -11.32 1.192 1 92.06 86 ARG A CA 1
ATOM 637 C C . ARG A 1 86 ? 12.531 -10.859 2.52 1 92.06 86 ARG A C 1
ATOM 639 O O . ARG A 1 86 ? 11.469 -10.242 2.545 1 92.06 86 ARG A O 1
ATOM 646 N N . ALA A 1 87 ? 13.227 -11.258 3.594 1 93.38 87 ALA A N 1
ATOM 647 C CA . ALA A 1 87 ? 12.766 -10.82 4.91 1 93.38 87 ALA A CA 1
ATOM 648 C C . ALA A 1 87 ? 13.039 -9.328 5.113 1 93.38 87 ALA A C 1
ATOM 650 O O . ALA A 1 87 ? 14 -8.953 5.797 1 93.38 87 ALA A O 1
ATOM 651 N N . ARG A 1 88 ? 12.258 -8.492 4.543 1 93.81 88 ARG A N 1
ATOM 652 C CA . ARG A 1 88 ? 12.359 -7.039 4.629 1 93.81 88 ARG A CA 1
ATOM 653 C C . ARG A 1 88 ? 10.984 -6.391 4.484 1 93.81 88 ARG A C 1
ATOM 655 O O . ARG A 1 88 ? 9.969 -7.082 4.43 1 93.81 88 ARG A O 1
ATOM 662 N N . ARG A 1 89 ? 11.055 -5.07 4.531 1 96.81 89 ARG A N 1
ATOM 663 C CA . ARG A 1 89 ? 9.812 -4.312 4.445 1 96.81 89 ARG A CA 1
ATOM 664 C C . ARG A 1 89 ? 9.93 -3.184 3.426 1 96.81 89 ARG A C 1
ATOM 666 O O . ARG A 1 89 ? 11.031 -2.779 3.061 1 96.81 89 ARG A O 1
ATOM 673 N N . GLU A 1 90 ? 8.852 -2.787 2.9 1 97.75 90 GLU A N 1
ATOM 674 C CA . GLU A 1 90 ? 8.656 -1.505 2.229 1 97.75 90 GLU A CA 1
ATOM 675 C C . GLU A 1 90 ? 7.664 -0.63 2.986 1 97.75 90 GLU A C 1
ATOM 677 O O . GLU A 1 90 ? 6.832 -1.139 3.742 1 97.75 90 GLU A O 1
ATOM 682 N N . ILE A 1 91 ? 7.828 0.644 2.822 1 98.5 91 ILE A N 1
ATOM 683 C CA . ILE A 1 91 ? 6.863 1.552 3.432 1 98.5 91 ILE A CA 1
ATOM 684 C C . ILE A 1 91 ? 6.125 2.328 2.344 1 98.5 91 ILE A C 1
ATOM 686 O O . ILE A 1 91 ? 6.75 2.891 1.441 1 98.5 91 ILE A O 1
ATOM 690 N N . TYR A 1 92 ? 4.844 2.318 2.395 1 98.81 92 TYR A N 1
ATOM 691 C CA . TYR A 1 92 ? 3.965 3.059 1.497 1 98.81 92 TYR A CA 1
ATOM 692 C C . TYR A 1 92 ? 3.498 4.359 2.141 1 98.81 92 TYR A C 1
ATOM 694 O O . TYR A 1 92 ? 2.67 4.344 3.055 1 98.81 92 TYR A O 1
ATOM 702 N N . LEU A 1 93 ? 4.098 5.453 1.698 1 98.69 93 LEU A N 1
ATOM 703 C CA . LEU A 1 93 ? 3.605 6.77 2.098 1 98.69 93 LEU A CA 1
ATOM 704 C C . LEU A 1 93 ? 2.273 7.078 1.424 1 98.69 93 LEU A C 1
ATOM 706 O O . LEU A 1 93 ? 2.23 7.371 0.227 1 98.69 93 LEU A O 1
ATOM 710 N N . TYR A 1 94 ? 1.201 7.117 2.225 1 98 94 TYR A N 1
ATOM 711 C CA . TYR A 1 94 ? -0.151 7.113 1.677 1 98 94 TYR A CA 1
ATOM 712 C C . TYR A 1 94 ? -0.707 8.531 1.585 1 98 94 TYR A C 1
ATOM 714 O O . TYR A 1 94 ? -1.293 8.906 0.568 1 98 94 TYR A O 1
ATOM 722 N N . ASP A 1 95 ? -0.664 9.281 2.658 1 97.12 95 ASP A N 1
ATOM 723 C CA . ASP A 1 95 ? -1.119 10.664 2.686 1 97.12 95 ASP A CA 1
ATOM 724 C C . ASP A 1 95 ? -0.075 11.57 3.332 1 97.12 95 ASP A C 1
ATOM 726 O O . ASP A 1 95 ? 0.572 11.188 4.309 1 97.12 95 ASP A O 1
ATOM 730 N N . LEU A 1 96 ? 0.071 12.719 2.777 1 97.88 96 LEU A N 1
ATOM 731 C CA . LEU A 1 96 ? 0.91 13.797 3.287 1 97.88 96 LEU A CA 1
ATOM 732 C C . LEU A 1 96 ? 0.267 15.156 3.029 1 97.88 96 LEU A C 1
ATOM 734 O O . LEU A 1 96 ? -0.203 15.422 1.92 1 97.88 96 LEU A 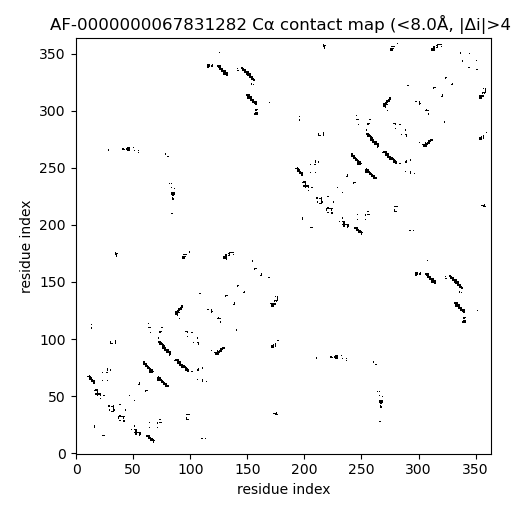O 1
ATOM 738 N N . ALA A 1 97 ? 0.183 15.961 4.09 1 97.12 97 ALA A N 1
ATOM 739 C CA . ALA A 1 97 ? -0.358 17.297 3.912 1 97.12 97 ALA A CA 1
ATOM 740 C C . ALA A 1 97 ? 0.2 18.266 4.961 1 97.12 97 ALA A C 1
ATOM 742 O O . ALA A 1 97 ? 0.544 17.844 6.07 1 97.12 97 ALA A O 1
ATOM 743 N N . VAL A 1 98 ? 0.334 19.406 4.57 1 97.31 98 VAL A N 1
ATOM 744 C CA . VAL A 1 98 ? 0.684 20.531 5.438 1 97.31 98 VAL A CA 1
ATOM 745 C C . VAL A 1 98 ? -0.381 21.625 5.332 1 97.31 98 VAL A C 1
ATOM 747 O O . VAL A 1 98 ? -0.86 21.922 4.234 1 97.31 98 VAL A O 1
ATOM 750 N N . GLU A 1 99 ? -0.719 22.156 6.484 1 95.94 99 GLU A N 1
ATOM 751 C CA . GLU A 1 99 ? -1.659 23.281 6.473 1 95.94 99 GLU A CA 1
ATOM 752 C C . GLU A 1 99 ? -1.194 24.375 5.531 1 95.94 99 GLU A C 1
ATOM 754 O O . GLU A 1 99 ? -0.013 24.734 5.516 1 95.94 99 GLU A O 1
ATOM 759 N N . ALA A 1 100 ? -2.182 24.953 4.836 1 92.12 100 ALA A N 1
ATOM 760 C CA . ALA A 1 100 ? -1.879 25.922 3.781 1 92.12 100 ALA A CA 1
ATOM 761 C C . ALA A 1 100 ? -1.068 27.094 4.324 1 92.12 100 ALA A C 1
ATOM 763 O O . ALA A 1 100 ? -0.101 27.531 3.699 1 92.12 100 ALA A O 1
ATOM 764 N N . GLU A 1 101 ? -1.41 27.547 5.434 1 91.88 101 GLU A N 1
ATOM 765 C CA . GLU A 1 101 ? -0.805 28.734 6.027 1 91.88 101 GLU A CA 1
ATOM 766 C C . GLU A 1 101 ? 0.631 28.453 6.469 1 91.88 101 GLU A C 1
ATOM 768 O O . GLU A 1 101 ? 1.392 29.391 6.734 1 91.88 101 GLU A O 1
ATOM 773 N N . HIS A 1 102 ? 0.998 27.25 6.434 1 91.19 102 HIS A N 1
ATOM 774 C CA . HIS A 1 102 ? 2.314 26.906 6.961 1 91.19 102 HIS A CA 1
ATOM 775 C C . HIS A 1 102 ? 3.172 26.219 5.898 1 91.19 102 HIS A C 1
ATOM 777 O O . HIS A 1 102 ? 4.195 25.609 6.219 1 91.19 102 HIS A O 1
ATOM 783 N N . ARG A 1 103 ? 2.816 26.344 4.758 1 86.88 103 ARG A N 1
ATOM 784 C CA . ARG A 1 103 ? 3.559 25.703 3.668 1 86.88 103 ARG A CA 1
ATOM 785 C C . ARG A 1 103 ? 4.82 26.5 3.34 1 86.88 103 ARG A C 1
ATOM 787 O O . ARG A 1 103 ? 5.012 27.609 3.838 1 86.88 103 ARG A O 1
ATOM 794 N N . ARG A 1 104 ? 5.727 25.797 2.689 1 87.38 104 ARG A N 1
ATOM 795 C CA . ARG A 1 104 ? 6.996 26.359 2.244 1 87.38 104 ARG A CA 1
ATOM 796 C C . ARG A 1 104 ? 7.875 26.734 3.434 1 87.38 104 ARG A C 1
ATOM 798 O O . ARG A 1 104 ? 8.555 27.766 3.414 1 87.38 104 ARG A O 1
ATOM 805 N N . ARG A 1 105 ? 7.676 25.938 4.457 1 89.81 105 ARG A N 1
ATOM 806 C CA . ARG A 1 105 ? 8.492 26.125 5.652 1 89.81 105 ARG A CA 1
ATOM 807 C C . ARG A 1 105 ? 9.281 24.859 5.984 1 89.81 105 ARG A C 1
ATOM 809 O O . ARG A 1 105 ? 9.773 24.719 7.105 1 89.81 105 ARG A O 1
ATOM 816 N N . GLY A 1 106 ? 9.266 23.891 5.062 1 93.88 106 GLY A N 1
ATOM 817 C CA . GLY A 1 106 ? 10.086 22.703 5.215 1 93.88 106 GLY A CA 1
ATOM 818 C C . GLY A 1 106 ? 9.391 21.609 6.008 1 93.88 106 GLY A C 1
ATOM 819 O O . GLY A 1 106 ? 10.008 20.578 6.328 1 93.88 106 GLY A O 1
ATOM 820 N N . ILE A 1 107 ? 8.188 21.781 6.293 1 96.06 107 ILE A N 1
ATOM 821 C CA . ILE A 1 107 ? 7.457 20.844 7.148 1 96.06 107 ILE A CA 1
ATOM 822 C C . ILE A 1 107 ? 7.324 19.5 6.441 1 96.06 107 ILE A C 1
ATOM 824 O O . ILE A 1 107 ? 7.613 18.453 7.031 1 96.06 107 ILE A O 1
ATOM 828 N N . ALA A 1 108 ? 6.949 19.516 5.219 1 97.25 108 ALA A N 1
ATOM 829 C CA . ALA A 1 108 ? 6.781 18.266 4.477 1 97.25 108 ALA A CA 1
ATOM 830 C C . ALA A 1 108 ? 8.102 17.516 4.371 1 97.25 108 ALA A C 1
ATOM 832 O O . ALA A 1 108 ? 8.141 16.297 4.555 1 97.25 108 ALA A O 1
ATOM 833 N N . THR A 1 109 ? 9.102 18.219 4.102 1 95.5 109 THR A N 1
ATOM 834 C CA . THR A 1 109 ? 10.43 17.625 4.02 1 95.5 109 THR A CA 1
ATOM 835 C C . THR A 1 109 ? 10.828 17 5.352 1 95.5 109 THR A C 1
ATOM 837 O O . THR A 1 109 ? 11.328 15.875 5.395 1 95.5 109 THR A O 1
ATOM 840 N N . ALA A 1 110 ? 10.594 17.688 6.406 1 95.69 110 ALA A N 1
ATOM 841 C CA . ALA A 1 110 ? 10.914 17.188 7.738 1 95.69 110 ALA A CA 1
ATOM 842 C C . ALA A 1 110 ? 10.125 15.914 8.047 1 95.69 110 ALA A C 1
ATOM 844 O O . ALA A 1 110 ? 10.656 14.977 8.641 1 95.69 110 ALA A O 1
ATOM 845 N N . LEU A 1 111 ? 8.883 15.914 7.68 1 97.56 111 LEU A N 1
ATOM 846 C CA . LEU A 1 111 ? 8.039 14.742 7.883 1 97.56 111 LEU A CA 1
ATOM 847 C C . LEU A 1 111 ? 8.586 13.539 7.125 1 97.56 111 LEU A C 1
ATOM 849 O O . LEU A 1 111 ? 8.68 12.438 7.68 1 97.56 111 LEU A O 1
ATOM 853 N N . ILE A 1 112 ? 8.977 13.695 5.891 1 97.56 112 ILE A N 1
ATOM 854 C CA . ILE A 1 112 ? 9.5 12.602 5.078 1 97.56 112 ILE A CA 1
ATOM 855 C C . ILE A 1 112 ? 10.828 12.125 5.648 1 97.56 112 ILE A C 1
ATOM 857 O O . ILE A 1 112 ? 11.094 10.922 5.707 1 97.56 112 ILE A O 1
ATOM 861 N N . ARG A 1 113 ? 11.664 13.016 6.062 1 95.31 113 ARG A N 1
ATOM 862 C CA . ARG A 1 113 ? 12.945 12.641 6.652 1 95.31 113 ARG A CA 1
ATOM 863 C C . ARG A 1 113 ? 12.742 11.812 7.922 1 95.31 113 ARG A C 1
ATOM 865 O O . ARG A 1 113 ? 13.461 10.844 8.156 1 95.31 113 ARG A O 1
ATOM 872 N N . GLN A 1 114 ? 11.805 12.25 8.688 1 96.62 114 GLN A N 1
ATOM 873 C CA . GLN A 1 114 ? 11.492 11.453 9.867 1 96.62 114 GLN A CA 1
ATOM 874 C C . GLN A 1 114 ? 10.961 10.078 9.484 1 96.62 114 GLN A C 1
ATOM 876 O O . GLN A 1 114 ? 11.273 9.078 10.141 1 96.62 114 GLN A O 1
ATOM 881 N N . LEU A 1 115 ? 10.141 10.008 8.469 1 98.06 115 LEU A N 1
ATOM 882 C CA . LEU A 1 115 ? 9.656 8.719 7.992 1 98.06 115 LEU A CA 1
ATOM 883 C C . LEU A 1 115 ? 10.812 7.844 7.512 1 98.06 115 LEU A C 1
ATOM 885 O O . LEU A 1 115 ? 10.812 6.633 7.738 1 98.06 115 LEU A O 1
ATOM 889 N N . GLN A 1 116 ? 11.742 8.43 6.836 1 96.5 116 GLN A N 1
ATOM 890 C CA . GLN A 1 116 ? 12.914 7.699 6.383 1 96.5 116 GLN A CA 1
ATOM 891 C C . GLN A 1 116 ? 13.695 7.125 7.562 1 96.5 116 GLN A C 1
ATOM 893 O O . GLN A 1 116 ? 14.156 5.98 7.512 1 96.5 116 GLN A O 1
ATOM 898 N N . THR A 1 117 ? 13.867 7.918 8.578 1 95.19 117 THR A N 1
ATOM 899 C CA . THR A 1 117 ? 14.531 7.441 9.789 1 95.19 117 THR A CA 1
ATOM 900 C C . THR A 1 117 ? 13.75 6.281 10.406 1 95.19 117 THR A C 1
ATOM 902 O O . THR A 1 117 ? 14.336 5.258 10.766 1 95.19 117 THR A O 1
ATOM 905 N N . HIS A 1 118 ? 12.461 6.484 10.531 1 96.19 118 HIS A N 1
ATOM 906 C CA . HIS A 1 118 ? 11.594 5.422 11.023 1 96.19 118 HIS A CA 1
ATOM 907 C C . HIS A 1 118 ? 11.742 4.156 10.188 1 96.19 118 HIS A C 1
ATOM 909 O O . HIS A 1 118 ? 11.891 3.059 10.727 1 96.19 118 HIS A O 1
ATOM 915 N N . ALA A 1 119 ? 11.68 4.32 8.914 1 97.31 119 ALA A N 1
ATOM 916 C CA . ALA A 1 119 ? 11.773 3.213 7.961 1 97.31 119 ALA A CA 1
ATOM 917 C C . ALA A 1 119 ? 13.062 2.426 8.164 1 97.31 119 ALA A C 1
ATOM 919 O O . ALA A 1 119 ? 13.055 1.192 8.18 1 97.31 119 ALA A O 1
ATOM 920 N N . ALA A 1 120 ? 14.117 3.09 8.312 1 94.75 120 ALA A N 1
ATOM 921 C CA . ALA A 1 120 ? 15.406 2.443 8.539 1 94.75 120 ALA A CA 1
ATOM 922 C C . ALA A 1 120 ? 15.375 1.597 9.812 1 94.75 120 ALA A C 1
ATOM 924 O O . ALA A 1 120 ? 15.828 0.452 9.812 1 94.75 120 ALA A O 1
ATOM 925 N N . GLY A 1 121 ? 14.836 2.123 10.828 1 94.56 121 GLY A N 1
ATOM 926 C CA . GLY A 1 121 ? 14.742 1.411 12.094 1 94.56 121 GLY A CA 1
ATOM 927 C C . GLY A 1 121 ? 13.852 0.186 12.023 1 94.56 121 GLY A C 1
ATOM 928 O O . GLY A 1 121 ? 13.992 -0.736 12.828 1 94.56 121 GLY A O 1
ATOM 929 N N . ARG A 1 122 ? 12.961 0.201 11.047 1 95.44 122 ARG A N 1
ATOM 930 C CA . ARG A 1 122 ? 12 -0.887 10.898 1 95.44 122 ARG A CA 1
ATOM 931 C C . ARG A 1 122 ? 12.477 -1.9 9.867 1 95.44 122 ARG A C 1
ATOM 933 O O . ARG A 1 122 ? 11.734 -2.816 9.5 1 95.44 122 ARG A O 1
ATOM 940 N N . GLY A 1 123 ? 13.648 -1.726 9.281 1 93.94 123 GLY A N 1
ATOM 941 C CA . GLY A 1 123 ? 14.195 -2.666 8.312 1 93.94 123 GLY A CA 1
ATOM 942 C C . GLY A 1 123 ? 13.602 -2.506 6.93 1 93.94 123 GLY A C 1
ATOM 943 O O . GLY A 1 123 ? 13.586 -3.453 6.141 1 93.94 123 GLY A O 1
ATOM 944 N N . ALA A 1 124 ? 12.984 -1.365 6.648 1 96.19 124 ALA A N 1
ATOM 945 C CA . ALA A 1 124 ? 12.492 -1.087 5.301 1 96.19 124 ALA A CA 1
ATOM 946 C C . ALA A 1 124 ? 13.641 -0.703 4.367 1 96.19 124 ALA A C 1
ATOM 948 O O . ALA A 1 124 ? 14.555 0.018 4.762 1 96.19 124 ALA A O 1
ATOM 949 N N . TRP A 1 125 ? 13.547 -1.186 3.168 1 93.19 125 TRP A N 1
ATOM 950 C CA . TRP A 1 125 ? 14.641 -0.893 2.248 1 93.19 125 TRP A CA 1
ATOM 951 C C . TRP A 1 125 ? 14.266 0.25 1.309 1 93.19 125 TRP A C 1
ATOM 953 O O . TRP A 1 125 ? 15.141 0.842 0.668 1 93.19 125 TRP A O 1
ATOM 963 N N . VAL A 1 126 ? 12.961 0.605 1.228 1 96.19 126 VAL A N 1
ATOM 964 C CA . VAL A 1 126 ? 12.508 1.696 0.375 1 96.19 126 VAL A CA 1
ATOM 965 C C . VAL A 1 126 ? 11.188 2.248 0.91 1 96.19 126 VAL A C 1
ATOM 967 O O . VAL A 1 126 ? 10.414 1.526 1.546 1 96.19 126 VAL A O 1
ATOM 970 N N . ILE A 1 127 ? 11.016 3.516 0.733 1 98.31 127 ILE A N 1
ATOM 971 C CA . ILE A 1 127 ? 9.711 4.168 0.825 1 98.31 127 ILE A CA 1
ATOM 972 C C . ILE A 1 127 ? 9.195 4.492 -0.576 1 98.31 127 ILE A C 1
ATOM 974 O O . ILE A 1 127 ? 9.953 4.949 -1.432 1 98.31 127 ILE A O 1
ATOM 978 N N . PHE A 1 128 ? 7.895 4.25 -0.809 1 98 128 PHE A N 1
ATOM 979 C CA . PHE A 1 128 ? 7.355 4.715 -2.084 1 98 128 PHE A CA 1
ATOM 980 C C . PHE A 1 128 ? 6.059 5.484 -1.875 1 98 128 PHE A C 1
ATOM 982 O O . PHE A 1 128 ? 5.43 5.379 -0.821 1 98 128 PHE A O 1
ATOM 989 N N . VAL A 1 129 ? 5.773 6.312 -2.824 1 98 129 VAL A N 1
ATOM 990 C CA . VAL A 1 129 ? 4.605 7.184 -2.789 1 98 129 VAL A CA 1
ATOM 991 C C . VAL A 1 129 ? 4.039 7.352 -4.199 1 98 129 VAL A C 1
ATOM 993 O O . VAL A 1 129 ? 4.777 7.262 -5.184 1 98 129 VAL A O 1
ATOM 996 N N . GLN A 1 130 ? 2.764 7.488 -4.262 1 96.38 130 GLN A N 1
ATOM 997 C CA . GLN A 1 130 ? 2.062 7.82 -5.5 1 96.38 130 GLN A CA 1
ATOM 998 C C . GLN A 1 130 ? 1.567 9.266 -5.48 1 96.38 130 GLN A C 1
ATOM 1000 O O . GLN A 1 130 ? 0.788 9.648 -4.605 1 96.38 130 GLN A O 1
ATOM 1005 N N . GLY A 1 131 ? 1.987 9.992 -6.434 1 95.69 131 GLY A N 1
ATOM 1006 C CA . GLY A 1 131 ? 1.599 11.391 -6.516 1 95.69 131 GLY A CA 1
ATOM 1007 C C . GLY A 1 131 ? 0.556 11.656 -7.586 1 95.69 131 GLY A C 1
ATOM 1008 O O . GLY A 1 131 ? 0.547 11.008 -8.633 1 95.69 131 GLY A O 1
ATOM 1009 N N . ASP A 1 132 ? -0.245 12.648 -7.32 1 92.62 132 ASP A N 1
ATOM 1010 C CA . ASP A 1 132 ? -1.214 13.141 -8.297 1 92.62 132 ASP A CA 1
ATOM 1011 C C . ASP A 1 132 ? -0.551 14.07 -9.305 1 92.62 132 ASP A C 1
ATOM 1013 O O . ASP A 1 132 ? 0.059 15.078 -8.93 1 92.62 132 ASP A O 1
ATOM 1017 N N . PRO A 1 133 ? -0.77 13.781 -10.594 1 92.62 133 PRO A N 1
ATOM 1018 C CA . PRO A 1 133 ? -0.17 14.656 -11.602 1 92.62 133 PRO A CA 1
ATOM 1019 C C . PRO A 1 133 ? -0.592 16.109 -11.453 1 92.62 133 PRO A C 1
ATOM 1021 O O . PRO A 1 133 ? 0.125 17.016 -11.898 1 92.62 133 PRO A O 1
ATOM 1024 N N . GLY A 1 134 ? -1.666 16.359 -10.898 1 92.5 134 GLY A N 1
ATOM 1025 C CA . GLY A 1 134 ? -2.16 17.719 -10.734 1 92.5 134 GLY A CA 1
ATOM 1026 C C . GLY A 1 134 ? -1.594 18.422 -9.508 1 92.5 134 GLY A C 1
ATOM 1027 O O . GLY A 1 134 ? -1.858 19.594 -9.281 1 92.5 134 GLY A O 1
ATOM 1028 N N . ASP A 1 135 ? -0.785 17.672 -8.758 1 92.56 135 ASP A N 1
ATOM 1029 C CA . ASP A 1 135 ? -0.221 18.234 -7.527 1 92.56 135 ASP A CA 1
ATOM 1030 C C . ASP A 1 135 ? 1.248 18.609 -7.719 1 92.56 135 ASP A C 1
ATOM 1032 O O . ASP A 1 135 ? 2.137 17.922 -7.211 1 92.56 135 ASP A O 1
ATOM 1036 N N . GLY A 1 136 ? 1.486 19.719 -8.258 1 93.88 136 GLY A N 1
ATOM 1037 C CA . GLY A 1 136 ? 2.816 20.172 -8.625 1 93.88 136 GLY A CA 1
ATOM 1038 C C . GLY A 1 136 ? 3.773 20.234 -7.453 1 93.88 136 GLY A C 1
ATOM 1039 O O . GLY A 1 136 ? 4.855 19.656 -7.492 1 93.88 136 GLY A O 1
ATOM 1040 N N . PRO A 1 137 ? 3.414 20.891 -6.379 1 92.5 137 PRO A N 1
ATOM 1041 C CA . PRO A 1 137 ? 4.312 21.031 -5.23 1 92.5 137 PRO A CA 1
ATOM 1042 C C . PRO A 1 137 ? 4.711 19.672 -4.637 1 92.5 137 PRO A C 1
ATOM 1044 O O . PRO A 1 137 ? 5.883 19.469 -4.305 1 92.5 137 PRO A O 1
ATOM 1047 N N . ALA A 1 138 ? 3.807 18.828 -4.465 1 94.25 138 ALA A N 1
ATOM 1048 C CA . ALA A 1 138 ? 4.125 17.5 -3.949 1 94.25 138 ALA A CA 1
ATOM 1049 C C . ALA A 1 138 ? 5.074 16.75 -4.887 1 94.25 138 ALA A C 1
ATOM 1051 O O . ALA A 1 138 ? 6.047 16.141 -4.441 1 94.25 138 ALA A O 1
ATOM 1052 N N . LEU A 1 139 ? 4.742 16.844 -6.172 1 96.25 139 LEU A N 1
ATOM 1053 C CA . LEU A 1 139 ? 5.57 16.172 -7.164 1 96.25 139 LEU A CA 1
ATOM 1054 C C . LEU A 1 139 ? 7 16.703 -7.129 1 96.25 139 LEU A C 1
ATOM 1056 O O . LEU A 1 139 ? 7.957 15.922 -7.215 1 96.25 139 LEU A O 1
ATOM 1060 N N . ALA A 1 140 ? 7.141 17.953 -7.027 1 96.06 140 ALA A N 1
ATOM 1061 C CA . ALA A 1 140 ? 8.469 18.562 -6.953 1 96.06 140 ALA A CA 1
ATOM 1062 C C . ALA A 1 140 ? 9.234 18.062 -5.73 1 96.06 140 ALA A C 1
ATOM 1064 O O . ALA A 1 140 ? 10.438 17.797 -5.809 1 96.06 140 ALA A O 1
ATOM 1065 N N . LEU A 1 141 ? 8.578 17.969 -4.664 1 95.56 141 LEU A N 1
ATOM 1066 C CA . LEU A 1 141 ? 9.188 17.469 -3.434 1 95.56 141 LEU A CA 1
ATOM 1067 C C . LEU A 1 141 ? 9.664 16.031 -3.611 1 95.56 141 LEU A C 1
ATOM 1069 O O . LEU A 1 141 ? 10.805 15.711 -3.271 1 95.56 141 LEU A O 1
ATOM 1073 N N . TYR A 1 142 ? 8.797 15.18 -4.156 1 96.94 142 TYR A N 1
ATOM 1074 C CA . TYR A 1 142 ? 9.141 13.773 -4.332 1 96.94 142 TYR A CA 1
ATOM 1075 C C . TYR A 1 142 ? 10.289 13.617 -5.328 1 96.94 142 TYR A C 1
ATOM 1077 O O . TYR A 1 142 ? 11.156 12.758 -5.148 1 96.94 142 TYR A O 1
ATOM 1085 N N . GLU A 1 143 ? 10.227 14.414 -6.34 1 96.44 143 GLU A N 1
ATOM 1086 C CA . GLU A 1 143 ? 11.297 14.383 -7.336 1 96.44 143 GLU A CA 1
ATOM 1087 C C . GLU A 1 143 ? 12.641 14.742 -6.715 1 96.44 143 GLU A C 1
ATOM 1089 O O . GLU A 1 143 ? 13.672 14.164 -7.074 1 96.44 143 GLU A O 1
ATOM 1094 N N . ARG A 1 144 ? 12.609 15.641 -5.859 1 95.62 144 ARG A N 1
ATOM 1095 C CA . ARG A 1 144 ? 13.828 16.062 -5.188 1 95.62 144 ARG A CA 1
ATOM 1096 C C . ARG A 1 144 ? 14.352 14.984 -4.254 1 95.62 144 ARG A C 1
ATOM 1098 O O . ARG A 1 144 ? 15.562 14.797 -4.129 1 95.62 144 ARG A O 1
ATOM 1105 N N . LEU A 1 145 ? 13.492 14.273 -3.652 1 94.88 145 LEU A N 1
ATOM 1106 C CA . LEU A 1 145 ? 13.875 13.383 -2.566 1 94.88 145 LEU A CA 1
ATOM 1107 C C . LEU A 1 145 ? 14.062 11.953 -3.078 1 94.88 145 LEU A C 1
ATOM 1109 O O . LEU A 1 145 ? 14.609 11.102 -2.373 1 94.88 145 LEU A O 1
ATOM 1113 N N . GLY A 1 146 ? 13.562 11.758 -4.312 1 96.38 146 GLY A N 1
ATOM 1114 C CA . GLY A 1 146 ? 13.578 10.367 -4.746 1 96.38 146 GLY A CA 1
ATOM 1115 C C . GLY A 1 146 ? 13.664 10.211 -6.254 1 96.38 146 GLY A C 1
ATOM 1116 O O . GLY A 1 146 ? 14.203 11.086 -6.941 1 96.38 146 GLY A O 1
ATOM 1117 N N . THR A 1 147 ? 13.25 8.969 -6.719 1 96.62 147 THR A N 1
ATOM 1118 C CA . THR A 1 147 ? 13.297 8.625 -8.141 1 96.62 147 THR A CA 1
ATOM 1119 C C . THR A 1 147 ? 11.898 8.305 -8.664 1 96.62 147 THR A C 1
ATOM 1121 O O . THR A 1 147 ? 11.148 7.559 -8.023 1 96.62 147 THR A O 1
ATOM 1124 N N . ARG A 1 148 ? 11.656 8.852 -9.805 1 95.75 148 ARG A N 1
ATOM 1125 C CA . ARG A 1 148 ? 10.328 8.727 -10.398 1 95.75 148 ARG A CA 1
ATOM 1126 C C . ARG A 1 148 ? 10.242 7.492 -11.289 1 95.75 148 ARG A C 1
ATOM 1128 O O . ARG A 1 148 ? 11.195 7.164 -12.008 1 95.75 148 ARG A O 1
ATOM 1135 N N . GLU A 1 149 ? 9.086 6.91 -11.25 1 92.75 149 GLU A N 1
ATOM 1136 C CA . GLU A 1 149 ? 8.703 5.855 -12.18 1 92.75 149 GLU A CA 1
ATOM 1137 C C . GLU A 1 149 ? 7.254 6.027 -12.641 1 92.75 149 GLU A C 1
ATOM 1139 O O . GLU A 1 149 ? 6.414 6.527 -11.891 1 92.75 149 GLU A O 1
ATOM 1144 N N . GLU A 1 150 ? 7.02 5.602 -13.852 1 90.5 150 GLU A N 1
ATOM 1145 C CA . GLU A 1 150 ? 5.652 5.66 -14.359 1 90.5 150 GLU A CA 1
ATOM 1146 C C . GLU A 1 150 ? 4.898 4.367 -14.07 1 90.5 150 GLU A C 1
ATOM 1148 O O . GLU A 1 150 ? 5.406 3.273 -14.336 1 90.5 150 GLU A O 1
ATOM 1153 N N . VAL A 1 151 ? 3.715 4.555 -13.523 1 94.75 151 VAL A N 1
ATOM 1154 C CA . VAL A 1 151 ? 2.83 3.416 -13.297 1 94.75 151 VAL A CA 1
ATOM 1155 C C . VAL A 1 151 ? 1.387 3.818 -13.586 1 94.75 151 VAL A C 1
ATOM 1157 O O . VAL A 1 151 ? 1.073 5.008 -13.672 1 94.75 151 VAL A O 1
ATOM 1160 N N . LEU A 1 152 ? 0.6 2.844 -13.859 1 95.12 152 LEU A N 1
ATOM 1161 C CA . LEU A 1 152 ? -0.836 3.051 -14.008 1 95.12 152 LEU A CA 1
ATOM 1162 C C . LEU A 1 152 ? -1.594 2.504 -12.805 1 95.12 152 LEU A C 1
ATOM 1164 O O . LEU A 1 152 ? -1.348 1.377 -12.367 1 95.12 152 LEU A O 1
ATOM 1168 N N . HIS A 1 153 ? -2.422 3.357 -12.297 1 97.06 153 HIS A N 1
ATOM 1169 C CA . HIS A 1 153 ? -3.229 2.98 -11.141 1 97.06 153 HIS A CA 1
ATOM 1170 C C . HIS A 1 153 ? -4.617 2.51 -11.57 1 97.06 153 HIS A C 1
ATOM 1172 O O . HIS A 1 153 ? -5.254 3.135 -12.414 1 97.06 153 HIS A O 1
ATOM 1178 N N . PHE A 1 154 ? -5.137 1.379 -10.969 1 97.38 154 PHE A N 1
ATOM 1179 C CA . PHE A 1 154 ? -6.488 0.888 -11.203 1 97.38 154 PHE A CA 1
ATOM 1180 C C . PHE A 1 154 ? -7.223 0.656 -9.891 1 97.38 154 PHE A C 1
ATOM 1182 O O . PHE A 1 154 ? -6.652 0.111 -8.945 1 97.38 154 PHE A O 1
ATOM 1189 N N . ASP A 1 155 ? -8.438 1.119 -9.844 1 97.19 155 ASP A N 1
ATOM 1190 C CA . ASP A 1 155 ? -9.367 0.742 -8.781 1 97.19 155 ASP A CA 1
ATOM 1191 C C . ASP A 1 155 ? -10.273 -0.403 -9.227 1 97.19 155 ASP A C 1
ATOM 1193 O O . ASP A 1 155 ? -10.938 -0.311 -10.266 1 97.19 155 ASP A O 1
ATOM 1197 N N . LEU A 1 156 ? -10.25 -1.473 -8.492 1 97.31 156 LEU A N 1
ATOM 1198 C CA . LEU A 1 156 ? -11.141 -2.613 -8.711 1 97.31 156 LEU A CA 1
ATOM 1199 C C . LEU A 1 156 ? -12.258 -2.635 -7.676 1 97.31 156 LEU A C 1
ATOM 1201 O O . LEU A 1 156 ? -12 -2.639 -6.473 1 97.31 156 LEU A O 1
ATOM 1205 N N . PRO A 1 157 ? -13.438 -2.623 -8.109 1 95.25 157 PRO A N 1
ATOM 1206 C CA . PRO A 1 157 ? -14.562 -2.527 -7.184 1 95.25 157 PRO A CA 1
ATOM 1207 C C . PRO A 1 157 ? -14.703 -3.764 -6.297 1 95.25 157 PRO A C 1
ATOM 1209 O O . PRO A 1 157 ? -14.32 -4.863 -6.699 1 95.25 157 PRO A O 1
ATOM 1212 N N . VAL A 1 158 ? -15.156 -3.496 -5.133 1 94 158 VAL A N 1
ATOM 1213 C CA . VAL A 1 158 ? -15.5 -4.551 -4.188 1 94 158 VAL A CA 1
ATOM 1214 C C . VAL A 1 158 ? -17.016 -4.676 -4.074 1 94 158 VAL A C 1
ATOM 1216 O O . VAL A 1 158 ? -17.703 -3.688 -3.807 1 94 158 VAL A O 1
ATOM 1219 N N . GLY A 1 159 ? -17.516 -6.02 -4.207 1 74.06 159 GLY A N 1
ATOM 1220 C CA . GLY A 1 159 ? -18.953 -6.262 -4.125 1 74.06 159 GLY A CA 1
ATOM 1221 C C . GLY A 1 159 ? -19.703 -5.781 -5.348 1 74.06 159 GLY A C 1
ATOM 1222 O O . GLY A 1 159 ? -19.094 -5.387 -6.348 1 74.06 159 GLY A O 1
ATOM 1223 N N . ALA A 1 160 ? -21.062 -6.117 -5.512 1 56.75 160 ALA A N 1
ATOM 1224 C CA . ALA A 1 160 ? -22.016 -5.727 -6.555 1 56.75 160 ALA A CA 1
ATOM 1225 C C . ALA A 1 160 ? -22.078 -4.211 -6.691 1 56.75 160 ALA A C 1
ATOM 1227 O O . ALA A 1 160 ? -22.875 -3.686 -7.48 1 56.75 160 ALA A O 1
ATOM 1228 N N . LEU A 1 161 ? -21.484 -3.484 -5.742 1 47.53 161 LEU A N 1
ATOM 1229 C CA . LEU A 1 161 ? -21.781 -2.057 -5.812 1 47.53 161 LEU A CA 1
ATOM 1230 C C . LEU A 1 161 ? -20.922 -1.376 -6.871 1 47.53 161 LEU A C 1
ATOM 1232 O O . LEU A 1 161 ? -19.703 -1.575 -6.906 1 47.53 161 LEU A O 1
ATOM 1236 N N . PRO A 1 162 ? -21.516 -1.004 -7.895 1 45.88 162 PRO A N 1
ATOM 1237 C CA . PRO A 1 162 ? -20.781 -0.127 -8.812 1 45.88 162 PRO A CA 1
ATOM 1238 C C . PRO A 1 162 ? -19.938 0.915 -8.078 1 45.88 162 PRO A C 1
ATOM 1240 O O . PRO A 1 162 ? -20.281 1.324 -6.965 1 45.88 162 PRO A O 1
ATOM 1243 N N . LEU A 1 163 ? -18.688 0.917 -8.281 1 46.47 163 LEU A N 1
ATOM 1244 C CA . LEU A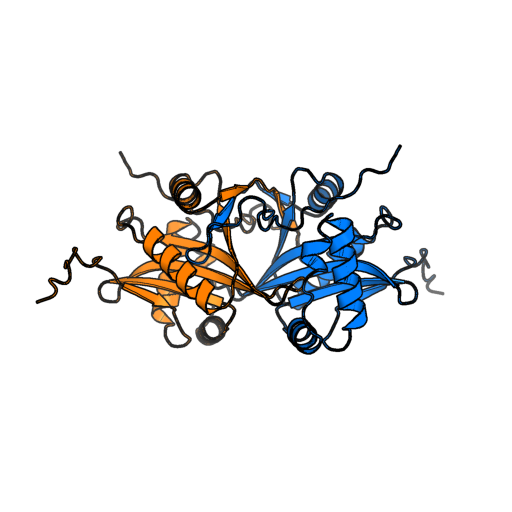 1 163 ? -17.969 2.045 -7.703 1 46.47 163 LEU A CA 1
ATOM 1245 C C . LEU A 1 163 ? -18.797 3.316 -7.758 1 46.47 163 LEU A C 1
ATOM 1247 O O . LEU A 1 163 ? -19.562 3.523 -8.703 1 46.47 163 LEU A O 1
ATOM 1251 N N . PRO A 1 164 ? -19.219 3.953 -6.727 1 36.69 164 PRO A N 1
ATOM 1252 C CA . PRO A 1 164 ? -20.047 5.148 -6.898 1 36.69 164 PRO A CA 1
ATOM 1253 C C . PRO A 1 164 ? -19.578 6.031 -8.055 1 36.69 164 PRO A C 1
ATOM 1255 O O . PRO A 1 164 ? -18.375 6.234 -8.234 1 36.69 164 PRO A O 1
ATOM 1258 N N . LEU A 1 165 ? -20.344 6.23 -9 1 35.31 165 LEU A N 1
ATOM 1259 C CA . LEU A 1 165 ? -20.328 7.27 -10.023 1 35.31 165 LEU A CA 1
ATOM 1260 C C . LEU A 1 165 ? -20.109 8.648 -9.398 1 35.31 165 LEU A C 1
ATOM 1262 O O . LEU A 1 165 ? -20.812 9.008 -8.445 1 35.31 165 LEU A O 1
ATOM 1266 N N . GLY A 1 166 ? -18.984 9.172 -9 1 32.97 166 GLY A N 1
ATOM 1267 C CA . GLY A 1 166 ? -18.547 10.422 -8.406 1 32.97 166 GLY A CA 1
ATOM 1268 C C . GLY A 1 166 ? -17.625 10.227 -7.219 1 32.97 166 GLY A C 1
ATOM 1269 O O . GLY A 1 166 ? -17.297 11.18 -6.504 1 32.97 166 GLY A O 1
ATOM 1270 N N . ALA A 1 167 ? -17.781 9.039 -6.648 1 35.31 167 ALA A N 1
ATOM 1271 C CA . ALA A 1 167 ? -16.812 8.836 -5.57 1 35.31 167 ALA A CA 1
ATOM 1272 C C . ALA A 1 167 ? -15.391 9.047 -6.062 1 35.31 167 ALA A C 1
ATOM 1274 O O . ALA A 1 167 ? -15.008 8.523 -7.113 1 35.31 167 ALA A O 1
ATOM 1275 N N . ASN A 1 168 ? -14.766 10.07 -5.824 1 31.8 168 ASN A N 1
ATOM 1276 C CA . ASN A 1 168 ? -13.352 10.266 -6.141 1 31.8 168 ASN A CA 1
ATOM 1277 C C . ASN A 1 168 ? -12.562 8.969 -6.012 1 31.8 168 ASN A C 1
ATOM 1279 O O . ASN A 1 168 ? -12.516 8.367 -4.938 1 31.8 168 ASN A O 1
ATOM 1283 N N . PRO A 1 169 ? -12.562 8.172 -7.027 1 32.28 169 PRO A N 1
ATOM 1284 C CA . PRO A 1 169 ? -11.648 7.035 -6.91 1 32.28 169 PRO A CA 1
ATOM 1285 C C . PRO A 1 169 ? -10.578 7.246 -5.848 1 32.28 169 PRO A C 1
ATOM 1287 O O . PRO A 1 169 ? -10.227 8.383 -5.531 1 32.28 169 PRO A O 1
ATOM 1290 N N . SER A 1 170 ? -10.617 6.27 -4.926 1 33.12 170 SER A N 1
ATOM 1291 C CA . SER A 1 170 ? -9.57 6.418 -3.92 1 33.12 170 SER A CA 1
ATOM 1292 C C . SER A 1 170 ? -8.336 7.098 -4.5 1 33.12 170 SER A C 1
ATOM 1294 O O . SER A 1 170 ? -7.582 6.488 -5.262 1 33.12 170 SER A O 1
ATOM 1296 N N . LYS A 1 171 ? -8.5 8.203 -5.129 1 33.62 171 LYS A N 1
ATOM 1297 C CA . LYS A 1 171 ? -7.258 8.914 -5.422 1 33.62 171 LYS A CA 1
ATOM 1298 C C . LYS A 1 171 ? -6.219 8.68 -4.332 1 33.62 171 LYS A C 1
ATOM 1300 O O . LYS A 1 171 ? -6.531 8.734 -3.143 1 33.62 171 LYS A O 1
ATOM 1305 N N . GLY A 1 172 ? -5.32 7.934 -4.539 1 31.69 172 GLY A N 1
ATOM 1306 C CA . GLY A 1 172 ? -4.23 8.219 -3.627 1 31.69 172 GLY A CA 1
ATOM 1307 C C . GLY A 1 172 ? -4.207 9.664 -3.154 1 31.69 172 GLY A C 1
ATOM 1308 O O . GLY A 1 172 ? -4.887 10.516 -3.727 1 31.69 172 GLY A O 1
ATOM 1309 N N . PRO A 1 173 ? -3.84 10.094 -2.014 1 26.44 173 PRO A N 1
ATOM 1310 C CA . PRO A 1 173 ? -3.855 11.5 -1.584 1 26.44 173 PRO A CA 1
ATOM 1311 C C . PRO A 1 173 ? -3.611 12.469 -2.736 1 26.44 173 PRO A C 1
ATOM 1313 O O . PRO A 1 173 ? -2.596 12.367 -3.428 1 26.44 173 PRO A O 1
ATOM 1316 N N . ALA A 1 174 ? -4.699 12.789 -3.553 1 28.73 174 ALA A N 1
ATOM 1317 C CA . ALA A 1 174 ? -4.43 14.039 -4.27 1 28.73 174 ALA A CA 1
ATOM 1318 C C . ALA A 1 174 ? -3.906 15.109 -3.32 1 28.73 174 ALA A C 1
ATOM 1320 O O . ALA A 1 174 ? -4.566 15.453 -2.338 1 28.73 174 ALA A O 1
ATOM 1321 N N . PHE A 1 175 ? -2.623 15.195 -3.174 1 26.91 175 PHE A N 1
ATOM 1322 C CA . PHE A 1 175 ? -1.949 16.297 -2.5 1 26.91 175 PHE A CA 1
ATOM 1323 C C . PHE A 1 175 ? -2.262 17.625 -3.186 1 26.91 175 PHE A C 1
ATOM 1325 O O . PHE A 1 175 ? -1.991 17.797 -4.379 1 26.91 175 PHE A O 1
ATOM 1332 N N . ALA A 1 176 ? -3.428 18.172 -2.906 1 30.19 176 ALA A N 1
ATOM 1333 C CA . ALA A 1 176 ? -3.643 19.516 -3.469 1 30.19 176 ALA A CA 1
ATOM 1334 C C . ALA A 1 176 ? -2.729 20.531 -2.811 1 30.19 176 ALA A C 1
ATOM 1336 O O . ALA A 1 176 ? -2.861 20.828 -1.617 1 30.19 176 ALA A O 1
ATOM 1337 N N . PHE A 1 177 ? -1.496 20.609 -3.213 1 30.64 177 PHE A N 1
ATOM 1338 C CA . PHE A 1 177 ? -0.835 21.859 -2.846 1 30.64 177 PHE A CA 1
ATOM 1339 C C . PHE A 1 177 ? -1.522 23.047 -3.504 1 30.64 177 PHE A C 1
ATOM 1341 O O . PHE A 1 177 ? -1.699 23.078 -4.723 1 30.64 177 PHE A O 1
ATOM 1348 N N . ALA A 1 178 ? -2.402 23.797 -2.758 1 31.34 178 ALA A N 1
ATOM 1349 C CA . ALA A 1 178 ? -2.963 25.031 -3.279 1 31.34 178 ALA A CA 1
ATOM 1350 C C . ALA A 1 178 ? -1.865 25.938 -3.834 1 31.34 178 ALA A C 1
ATOM 1352 O O . ALA A 1 178 ? -0.822 26.125 -3.201 1 31.34 178 ALA A O 1
ATOM 1353 N N . PRO A 1 179 ? -1.957 26.297 -5.148 1 25.92 179 PRO A N 1
ATOM 1354 C CA . PRO A 1 179 ? -1.008 27.328 -5.586 1 25.92 179 PRO A CA 1
ATOM 1355 C C . PRO A 1 179 ? -1 28.547 -4.676 1 25.92 179 PRO A C 1
ATOM 1357 O O . PRO A 1 179 ? -2.012 28.859 -4.047 1 25.92 179 PRO A O 1
ATOM 1360 N N . ALA A 1 180 ? 0.151 29.031 -4.219 1 28.55 180 ALA A N 1
ATOM 1361 C CA . ALA A 1 180 ? 0.297 30.375 -3.65 1 28.55 180 ALA A CA 1
ATOM 1362 C C . ALA A 1 180 ? -0.45 31.406 -4.484 1 28.55 180 ALA A C 1
ATOM 1364 O O . ALA A 1 180 ? -0.312 31.438 -5.711 1 28.55 180 ALA A O 1
ATOM 1365 N N . GLY A 1 181 ? -1.612 31.766 -4.102 1 26.56 181 GLY A N 1
ATOM 1366 C CA . GLY A 1 181 ? -2.176 32.969 -4.684 1 26.56 181 GLY A CA 1
ATOM 1367 C C . GLY A 1 181 ? -1.128 34 -5.031 1 26.56 181 GLY A C 1
ATOM 1368 O O . GLY A 1 181 ? -0.241 34.312 -4.227 1 26.56 181 GLY A O 1
ATOM 1369 N N . GLY A 1 182 ? -0.785 34.281 -6.375 1 22.84 182 GLY A N 1
ATOM 1370 C CA . GLY A 1 182 ? -0.383 35.625 -6.641 1 22.84 182 GLY A CA 1
ATOM 1371 C C . GLY A 1 182 ? -1.402 36.656 -6.172 1 22.84 182 GLY A C 1
ATOM 1372 O O . GLY A 1 182 ? -2.58 36.344 -6.008 1 22.84 182 GLY A O 1
ATOM 1373 N N . MET B 1 1 ? -34.906 -31.562 -9.969 1 33.56 1 MET B N 1
ATOM 1374 C CA . MET B 1 1 ? -33.594 -32.062 -10.438 1 33.56 1 MET B CA 1
ATOM 1375 C C . MET B 1 1 ? -32.75 -30.906 -10.977 1 33.56 1 MET B C 1
ATOM 1377 O O . MET B 1 1 ? -33.031 -30.375 -12.047 1 33.56 1 MET B O 1
ATOM 1381 N N . THR B 1 2 ? -32.344 -29.969 -10.148 1 35.69 2 THR B N 1
ATOM 1382 C CA . THR B 1 2 ? -31.641 -28.719 -10.461 1 35.69 2 THR B CA 1
ATOM 1383 C C . THR B 1 2 ? -30.312 -28.984 -11.141 1 35.69 2 THR B C 1
ATOM 1385 O O . THR B 1 2 ? -29.5 -29.766 -10.641 1 35.69 2 THR B O 1
ATOM 1388 N N . SER B 1 3 ? -30.328 -29.25 -12.492 1 31 3 SER B N 1
ATOM 1389 C CA . SER B 1 3 ? -29.125 -29.406 -13.305 1 31 3 SER B CA 1
ATOM 1390 C C . SER B 1 3 ? -28.062 -28.359 -12.953 1 31 3 SER B C 1
ATOM 1392 O O . SER B 1 3 ? -28.297 -27.156 -13.125 1 31 3 SER B O 1
ATOM 1394 N N . LYS B 1 4 ? -27.453 -28.562 -11.812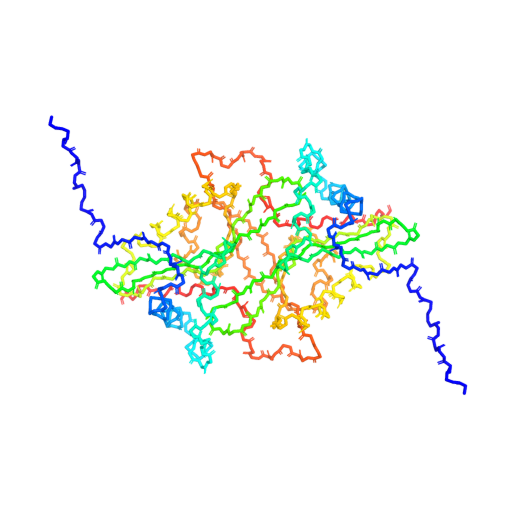 1 40.56 4 LYS B N 1
ATOM 1395 C CA . LYS B 1 4 ? -26.25 -27.75 -11.594 1 40.56 4 LYS B CA 1
ATOM 1396 C C . LYS B 1 4 ? -25.453 -27.594 -12.883 1 40.56 4 LYS B C 1
ATOM 1398 O O . LYS B 1 4 ? -25.078 -28.578 -13.516 1 40.56 4 LYS B O 1
ATOM 1403 N N . THR B 1 5 ? -25.812 -26.719 -13.805 1 37.09 5 THR B N 1
ATOM 1404 C CA . THR B 1 5 ? -25.062 -26.422 -15.023 1 37.09 5 THR B CA 1
ATOM 1405 C C . THR B 1 5 ? -23.562 -26.609 -14.805 1 37.09 5 THR B C 1
ATOM 1407 O O . THR B 1 5 ? -22.953 -25.891 -14.008 1 37.09 5 THR B O 1
ATOM 1410 N N . ASP B 1 6 ? -23.047 -27.797 -14.727 1 39.34 6 ASP B N 1
ATOM 1411 C CA . ASP B 1 6 ? -21.688 -28.328 -14.617 1 39.34 6 ASP B CA 1
ATOM 1412 C C . ASP B 1 6 ? -20.734 -27.578 -15.539 1 39.34 6 ASP B C 1
ATOM 1414 O O . ASP B 1 6 ? -20.641 -27.891 -16.719 1 39.34 6 ASP B O 1
ATOM 1418 N N . GLY B 1 7 ? -20.891 -26.375 -15.836 1 42.34 7 GLY B N 1
ATOM 1419 C CA . GLY B 1 7 ? -19.828 -25.812 -16.656 1 42.34 7 GLY B CA 1
ATOM 1420 C C . GLY B 1 7 ? -18.453 -26.297 -16.281 1 42.34 7 GLY B C 1
ATOM 1421 O O . GLY B 1 7 ? -18.266 -26.859 -15.188 1 42.34 7 GLY B O 1
ATOM 1422 N N . PRO B 1 8 ? -17.594 -26.734 -17.281 1 45.75 8 PRO B N 1
ATOM 1423 C CA . PRO B 1 8 ? -16.297 -27.344 -16.938 1 45.75 8 PRO B CA 1
ATOM 1424 C C . PRO B 1 8 ? -15.594 -26.625 -15.781 1 45.75 8 PRO B C 1
ATOM 1426 O O . PRO B 1 8 ? -15.664 -25.406 -15.672 1 45.75 8 PRO B O 1
ATOM 1429 N N . GLU B 1 9 ? -15.68 -27.188 -14.617 1 54.12 9 GLU B N 1
ATOM 1430 C CA . GLU B 1 9 ? -14.93 -26.719 -13.453 1 54.12 9 GLU B CA 1
ATOM 1431 C C . GLU B 1 9 ? -13.547 -26.219 -13.852 1 54.12 9 GLU B C 1
ATOM 1433 O O . GLU B 1 9 ? -12.883 -26.797 -14.711 1 54.12 9 GLU B O 1
ATOM 1438 N N . PRO B 1 10 ? -13.328 -25 -13.586 1 67.75 10 PRO B N 1
ATOM 1439 C CA . PRO B 1 10 ? -11.953 -24.609 -13.898 1 67.75 10 PRO B CA 1
ATOM 1440 C C . PRO B 1 10 ? -10.93 -25.641 -13.43 1 67.75 10 PRO B C 1
ATOM 1442 O O . PRO B 1 10 ? -11.188 -26.375 -12.461 1 67.75 10 PRO B O 1
ATOM 1445 N N . GLY B 1 11 ? -10.18 -26.359 -14.25 1 86.19 11 GLY B N 1
ATOM 1446 C CA . GLY B 1 11 ? -9.133 -27.312 -13.945 1 86.19 11 GLY B CA 1
ATOM 1447 C C . GLY B 1 11 ? -8.195 -26.844 -12.852 1 86.19 11 GLY B C 1
ATOM 1448 O O . GLY B 1 11 ? -7.027 -27.25 -12.812 1 86.19 11 GLY B O 1
ATOM 1449 N N . PHE B 1 12 ? -8.68 -25.812 -11.969 1 95.06 12 PHE B N 1
ATOM 1450 C CA . PHE B 1 12 ? -7.871 -25.344 -10.844 1 95.06 12 PHE B CA 1
ATOM 1451 C C . PHE B 1 12 ? -8.758 -24.797 -9.734 1 95.06 12 PHE B C 1
ATOM 1453 O O . PHE B 1 12 ? -9.961 -24.578 -9.938 1 95.06 12 PHE B O 1
ATOM 1460 N N . THR B 1 13 ? -8.258 -24.734 -8.477 1 95.75 13 THR B N 1
ATOM 1461 C CA . THR B 1 13 ? -8.914 -24.109 -7.328 1 95.75 13 THR B CA 1
ATOM 1462 C C . THR B 1 13 ? -8.117 -22.922 -6.824 1 95.75 13 THR B C 1
ATOM 1464 O O . THR B 1 13 ? -6.902 -22.844 -7.035 1 95.75 13 THR B O 1
ATOM 1467 N N . VAL B 1 14 ? -8.836 -21.938 -6.219 1 97.56 14 VAL B N 1
ATOM 1468 C CA . VAL B 1 14 ? -8.188 -20.781 -5.609 1 97.56 14 VAL B CA 1
ATOM 1469 C C . VAL B 1 14 ? -8.375 -20.812 -4.098 1 97.56 14 VAL B C 1
ATOM 1471 O O . VAL B 1 14 ? -9.477 -21.078 -3.604 1 97.56 14 VAL B O 1
ATOM 1474 N N . ARG B 1 15 ? -7.32 -20.562 -3.393 1 97.5 15 ARG B N 1
ATOM 1475 C CA . ARG B 1 15 ? -7.438 -20.516 -1.938 1 97.5 15 ARG B CA 1
ATOM 1476 C C . ARG B 1 15 ? -6.441 -19.531 -1.337 1 97.5 15 ARG B C 1
ATOM 1478 O O . ARG B 1 15 ? -5.434 -19.203 -1.963 1 97.5 15 ARG B O 1
ATOM 1485 N N . ARG B 1 16 ? -6.758 -19.141 -0.109 1 98.44 16 ARG B N 1
ATOM 1486 C CA . ARG B 1 16 ? -5.84 -18.312 0.662 1 98.44 16 ARG B CA 1
ATOM 1487 C C . ARG B 1 16 ? -4.824 -19.156 1.415 1 98.44 16 ARG B C 1
ATOM 1489 O O . ARG B 1 16 ? -5.18 -20.188 1.994 1 98.44 16 ARG B O 1
ATOM 1496 N N . LEU B 1 17 ? -3.58 -18.75 1.4 1 98.69 17 LEU B N 1
ATOM 1497 C CA . LEU B 1 17 ? -2.543 -19.469 2.141 1 98.69 17 LEU B CA 1
ATOM 1498 C C . LEU B 1 17 ? -2.541 -19.047 3.607 1 98.69 17 LEU B C 1
ATOM 1500 O O . LEU B 1 17 ? -2.777 -17.875 3.926 1 98.69 17 LEU B O 1
ATOM 1504 N N . GLY B 1 18 ? -2.266 -20 4.492 1 98.44 18 GLY B N 1
ATOM 1505 C CA . GLY B 1 18 ? -2.041 -19.766 5.91 1 98.44 18 GLY B CA 1
ATOM 1506 C C . GLY B 1 18 ? -0.659 -20.172 6.375 1 98.44 18 GLY B C 1
ATOM 1507 O O . GLY B 1 18 ? 0.172 -20.594 5.566 1 98.44 18 GLY B O 1
ATOM 1508 N N . PRO B 1 19 ? -0.423 -20.078 7.66 1 98.44 19 PRO B N 1
ATOM 1509 C CA . PRO B 1 19 ? 0.913 -20.312 8.211 1 98.44 19 PRO B CA 1
ATOM 1510 C C . PRO B 1 19 ? 1.407 -21.734 7.973 1 98.44 19 PRO B C 1
ATOM 1512 O O . PRO B 1 19 ? 2.615 -21.984 8.008 1 98.44 19 PRO B O 1
ATOM 1515 N N . GLY B 1 20 ? 0.614 -22.625 7.609 1 98 20 GLY B N 1
ATOM 1516 C CA . GLY B 1 20 ? 0.998 -24 7.355 1 98 20 GLY B CA 1
ATOM 1517 C C . GLY B 1 20 ? 1.271 -24.297 5.891 1 98 20 GLY B C 1
ATOM 1518 O O . GLY B 1 20 ? 1.65 -25.406 5.531 1 98 20 GLY B O 1
ATOM 1519 N N . ASP B 1 21 ? 1.174 -23.312 5.078 1 98.31 21 ASP B N 1
ATOM 1520 C CA . ASP B 1 21 ? 1.267 -23.516 3.633 1 98.31 21 ASP B CA 1
ATOM 1521 C C . ASP B 1 21 ? 2.621 -23.047 3.102 1 98.31 21 ASP B C 1
ATOM 1523 O O . ASP B 1 21 ? 2.705 -22.484 2.014 1 98.31 21 ASP B O 1
ATOM 1527 N N . ILE B 1 22 ? 3.688 -23.344 3.816 1 98.12 22 ILE B N 1
ATOM 1528 C CA . ILE B 1 22 ? 5.023 -22.859 3.496 1 98.12 22 ILE B CA 1
ATOM 1529 C C . ILE B 1 22 ? 5.441 -23.359 2.117 1 98.12 22 ILE B C 1
ATOM 1531 O O . ILE B 1 22 ? 5.934 -22.578 1.291 1 98.12 22 ILE B O 1
ATOM 1535 N N . PRO B 1 23 ? 5.23 -24.641 1.756 1 97.69 23 PRO B N 1
ATOM 1536 C CA . PRO B 1 23 ? 5.641 -25.109 0.427 1 97.69 23 PRO B CA 1
ATOM 1537 C C . PRO B 1 23 ? 4.949 -24.344 -0.701 1 97.69 23 PRO B C 1
ATOM 1539 O O . PRO B 1 23 ? 5.586 -23.984 -1.697 1 97.69 23 PRO B O 1
ATOM 1542 N N . SER B 1 24 ? 3.664 -24.078 -0.564 1 98.25 24 SER B N 1
ATOM 1543 C CA . SER B 1 24 ? 2.934 -23.312 -1.576 1 98.25 24 SER B CA 1
ATOM 1544 C C . SER B 1 24 ? 3.445 -21.891 -1.67 1 98.25 24 SER B C 1
ATOM 1546 O O . SER B 1 24 ? 3.543 -21.328 -2.764 1 98.25 24 SER B O 1
ATOM 1548 N N . MET B 1 25 ? 3.764 -21.312 -0.524 1 98.19 25 MET B N 1
ATOM 1549 C CA . MET B 1 25 ? 4.305 -19.953 -0.517 1 98.19 25 MET B CA 1
ATOM 1550 C C . MET B 1 25 ? 5.648 -19.906 -1.232 1 98.19 25 MET B C 1
ATOM 1552 O O . MET B 1 25 ? 5.91 -18.984 -2.002 1 98.19 25 MET B O 1
ATOM 1556 N N . ARG B 1 26 ? 6.488 -20.859 -1.014 1 97.06 26 ARG B N 1
ATOM 1557 C CA . ARG B 1 26 ? 7.785 -20.906 -1.676 1 97.06 26 ARG B CA 1
ATOM 1558 C C . ARG B 1 26 ? 7.629 -21.109 -3.18 1 97.06 26 ARG B C 1
ATOM 1560 O O . ARG B 1 26 ? 8.359 -20.516 -3.973 1 97.06 26 ARG B O 1
ATOM 1567 N N . ALA B 1 27 ? 6.703 -21.984 -3.523 1 97 27 ALA B N 1
ATOM 1568 C CA . ALA B 1 27 ? 6.426 -22.188 -4.941 1 97 27 ALA B CA 1
ATOM 1569 C C . ALA B 1 27 ? 5.965 -20.906 -5.609 1 97 27 ALA B C 1
ATOM 1571 O O . ALA B 1 27 ? 6.379 -20.594 -6.73 1 97 27 ALA B O 1
ATOM 1572 N N . LEU B 1 28 ? 5.113 -20.172 -4.949 1 97.38 28 LEU B N 1
ATOM 1573 C CA . LEU B 1 28 ? 4.633 -18.906 -5.48 1 97.38 28 LEU B CA 1
ATOM 1574 C C . LEU B 1 28 ? 5.773 -17.906 -5.617 1 97.38 28 LEU B C 1
ATOM 1576 O O . LEU B 1 28 ? 5.871 -17.203 -6.625 1 97.38 28 LEU B O 1
ATOM 1580 N N . ASN B 1 29 ? 6.605 -17.859 -4.578 1 96 29 ASN B N 1
ATOM 1581 C CA . ASN B 1 29 ? 7.766 -16.969 -4.633 1 96 29 ASN B CA 1
ATOM 1582 C C . ASN B 1 29 ? 8.664 -17.297 -5.824 1 96 29 ASN B C 1
ATOM 1584 O O . ASN B 1 29 ? 9.109 -16.391 -6.531 1 96 29 ASN B O 1
ATOM 1588 N N . ALA B 1 30 ? 8.922 -18.516 -6.051 1 94.38 30 ALA B N 1
ATOM 1589 C CA . ALA B 1 30 ? 9.711 -18.953 -7.203 1 94.38 30 ALA B CA 1
ATOM 1590 C C . ALA B 1 30 ? 9.016 -18.562 -8.508 1 94.38 30 ALA B C 1
ATOM 1592 O O . ALA B 1 30 ? 9.672 -18.141 -9.461 1 94.38 30 ALA B O 1
ATOM 1593 N N . LEU B 1 31 ? 7.742 -18.766 -8.547 1 95.56 31 LEU B N 1
ATOM 1594 C CA . LEU B 1 31 ? 6.949 -18.406 -9.719 1 95.56 31 LEU B CA 1
ATOM 1595 C C . LEU B 1 31 ? 7.059 -16.922 -10.008 1 95.56 31 LEU B C 1
A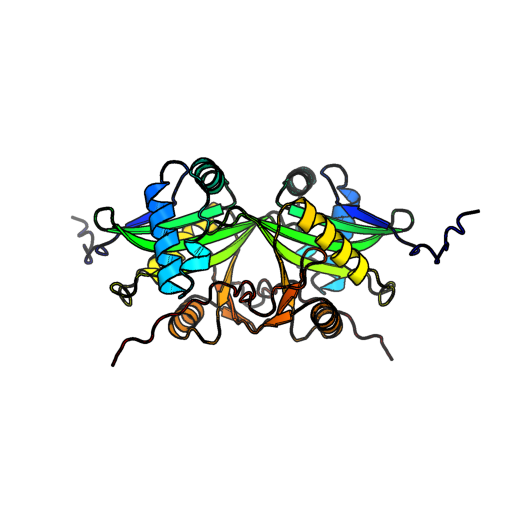TOM 1597 O O . LEU B 1 31 ? 7.242 -16.516 -11.156 1 95.56 31 LEU B O 1
ATOM 1601 N N . PHE B 1 32 ? 6.961 -16.078 -8.969 1 95.5 32 PHE B N 1
ATOM 1602 C CA . PHE B 1 32 ? 7.133 -14.641 -9.141 1 95.5 32 PHE B CA 1
ATOM 1603 C C . PHE B 1 32 ? 8.5 -14.32 -9.727 1 95.5 32 PHE B C 1
ATOM 1605 O O . PHE B 1 32 ? 8.617 -13.516 -10.648 1 95.5 32 PHE B O 1
ATOM 1612 N N . GLY B 1 33 ? 9.516 -14.977 -9.234 1 93.06 33 GLY B N 1
ATOM 1613 C CA . GLY B 1 33 ? 10.867 -14.766 -9.734 1 93.06 33 GLY B CA 1
ATOM 1614 C C . GLY B 1 33 ? 11 -15.062 -11.211 1 93.06 33 GLY B C 1
ATOM 1615 O O . GLY B 1 33 ? 11.656 -14.312 -11.945 1 93.06 33 GLY B O 1
ATOM 1616 N N . ARG B 1 34 ? 10.398 -16.125 -11.664 1 91.75 34 ARG B N 1
ATOM 1617 C CA . ARG B 1 34 ? 10.453 -16.5 -13.07 1 91.75 34 ARG B CA 1
ATOM 1618 C C . ARG B 1 34 ? 9.664 -15.516 -13.93 1 91.75 34 ARG B C 1
ATOM 1620 O O . ARG B 1 34 ? 10.148 -15.062 -14.969 1 91.75 34 ARG B O 1
ATOM 1627 N N . THR B 1 35 ? 8.492 -15.219 -13.43 1 90.88 35 THR B N 1
ATOM 1628 C CA . THR B 1 35 ? 7.57 -14.414 -14.219 1 90.88 35 THR B CA 1
ATOM 1629 C C . THR B 1 35 ? 8.055 -12.969 -14.312 1 90.88 35 THR B C 1
ATOM 1631 O O . THR B 1 35 ? 7.902 -12.32 -15.352 1 90.88 35 THR B O 1
ATOM 1634 N N . PHE B 1 36 ? 8.672 -12.477 -13.258 1 87.81 36 PHE B N 1
ATOM 1635 C CA . PHE B 1 36 ? 9.109 -11.086 -13.227 1 87.81 36 PHE B CA 1
ATOM 1636 C C . PHE B 1 36 ? 10.562 -10.977 -13.688 1 87.81 36 PHE B C 1
ATOM 1638 O O . PHE B 1 36 ? 11.125 -9.875 -13.703 1 87.81 36 PHE B O 1
ATOM 1645 N N . ALA B 1 37 ? 11.141 -12.016 -14.117 1 81.25 37 ALA B N 1
ATOM 1646 C CA . ALA B 1 37 ? 12.508 -12.094 -14.625 1 81.25 37 ALA B CA 1
ATOM 1647 C C . ALA B 1 37 ? 13.5 -11.555 -13.594 1 81.25 37 ALA B C 1
ATOM 1649 O O . ALA B 1 37 ? 14.438 -10.828 -13.945 1 81.25 37 ALA B O 1
ATOM 1650 N N . GLU B 1 38 ? 13.234 -11.781 -12.336 1 83.31 38 GLU B N 1
ATOM 1651 C CA . GLU B 1 38 ? 14.094 -11.406 -11.219 1 83.31 38 GLU B CA 1
ATOM 1652 C C . GLU B 1 38 ? 14.359 -12.602 -10.305 1 83.31 38 GLU B C 1
ATOM 1654 O O . GLU B 1 38 ? 14.164 -12.523 -9.094 1 83.31 38 GLU B O 1
ATOM 1659 N N . PRO B 1 39 ? 14.945 -13.594 -10.891 1 76.69 39 PRO B N 1
ATOM 1660 C CA . PRO B 1 39 ? 15.125 -14.805 -10.078 1 76.69 39 PRO B CA 1
ATOM 1661 C C . PRO B 1 39 ? 16.062 -14.586 -8.898 1 76.69 39 PRO B C 1
ATOM 1663 O O . PRO B 1 39 ? 15.883 -15.203 -7.844 1 76.69 39 PRO B O 1
ATOM 1666 N N . ASP B 1 40 ? 16.984 -13.688 -9.086 1 76 40 ASP B N 1
ATOM 1667 C CA . ASP B 1 40 ? 17.922 -13.445 -7.996 1 76 40 ASP B CA 1
ATOM 1668 C C . ASP B 1 40 ? 17.25 -12.703 -6.848 1 76 40 ASP B C 1
ATOM 1670 O O . ASP B 1 40 ? 17.453 -13.039 -5.68 1 76 40 ASP B O 1
ATOM 1674 N N . THR B 1 41 ? 16.484 -11.758 -7.137 1 74.12 41 THR B N 1
ATOM 1675 C CA . THR B 1 41 ? 15.75 -11.023 -6.121 1 74.12 41 THR B CA 1
ATOM 1676 C C . THR B 1 41 ? 14.867 -11.961 -5.301 1 74.12 41 THR B C 1
ATOM 1678 O O . THR B 1 41 ? 14.812 -11.859 -4.074 1 74.12 41 THR B O 1
ATOM 1681 N N . TYR B 1 42 ? 14.32 -12.922 -5.953 1 76.81 42 TYR B N 1
ATOM 1682 C CA . TYR B 1 42 ? 13.344 -13.797 -5.309 1 76.81 42 TYR B CA 1
ATOM 1683 C C . TYR B 1 42 ? 14.008 -15.062 -4.785 1 76.81 42 TYR B C 1
ATOM 1685 O O . TYR B 1 42 ? 13.453 -15.75 -3.924 1 76.81 42 TYR B O 1
ATOM 1693 N N . GLY B 1 43 ? 15.141 -15.336 -5.27 1 74.62 43 GLY B N 1
ATOM 1694 C CA . GLY B 1 43 ? 15.742 -16.625 -4.941 1 74.62 43 GLY B CA 1
ATOM 1695 C C . GLY B 1 43 ? 17.062 -16.484 -4.195 1 74.62 43 GLY B C 1
ATOM 1696 O O . GLY B 1 43 ? 17.531 -17.453 -3.596 1 74.62 43 GLY B O 1
ATOM 1697 N N . ALA B 1 44 ? 17.578 -15.359 -4.156 1 80.75 44 ALA B N 1
ATOM 1698 C CA . ALA B 1 44 ? 18.938 -15.227 -3.646 1 80.75 44 ALA B CA 1
ATOM 1699 C C . ALA B 1 44 ? 18.969 -15.281 -2.121 1 80.75 44 ALA B C 1
ATOM 1701 O O . ALA B 1 44 ? 19.891 -15.828 -1.526 1 80.75 44 ALA B O 1
ATOM 1702 N N . ALA B 1 45 ? 18.016 -14.758 -1.471 1 87.75 45 ALA B N 1
ATOM 1703 C CA . ALA B 1 45 ? 17.922 -14.75 -0.014 1 87.75 45 ALA B CA 1
ATOM 1704 C C . ALA B 1 45 ? 16.469 -14.914 0.445 1 87.75 45 ALA B C 1
ATOM 1706 O O . ALA B 1 45 ? 15.906 -14.008 1.06 1 87.75 45 ALA B O 1
ATOM 1707 N N . PRO B 1 46 ? 15.977 -16.109 0.157 1 89.69 46 PRO B N 1
ATOM 1708 C CA . PRO B 1 46 ? 14.586 -16.312 0.569 1 89.69 46 PRO B CA 1
ATOM 1709 C C . PRO B 1 46 ? 14.414 -16.297 2.086 1 89.69 46 PRO B C 1
ATOM 1711 O O . PRO B 1 46 ? 15.312 -16.734 2.816 1 89.69 46 PRO B O 1
ATOM 1714 N N . PRO B 1 47 ? 13.328 -15.82 2.543 1 94.94 47 PRO B N 1
ATOM 1715 C CA . PRO B 1 47 ? 13.07 -15.844 3.984 1 94.94 47 PRO B CA 1
ATOM 1716 C C . PRO B 1 47 ? 13.016 -17.266 4.551 1 94.94 47 PRO B C 1
ATOM 1718 O O . PRO B 1 47 ? 12.727 -18.219 3.816 1 94.94 47 PRO B O 1
ATOM 1721 N N . ASP B 1 48 ? 13.203 -17.344 5.805 1 96.12 48 ASP B N 1
ATOM 1722 C CA . ASP B 1 48 ? 13.109 -18.672 6.418 1 96.12 48 ASP B CA 1
ATOM 1723 C C . ASP B 1 48 ? 11.656 -19.031 6.711 1 96.12 48 ASP B C 1
ATOM 1725 O O . ASP B 1 48 ? 10.75 -18.234 6.477 1 96.12 48 ASP B O 1
ATOM 1729 N N . ASP B 1 49 ? 11.43 -20.25 7.184 1 97.38 49 ASP B N 1
ATOM 1730 C CA . ASP B 1 49 ? 10.086 -20.766 7.391 1 97.38 49 ASP B CA 1
ATOM 1731 C C . ASP B 1 49 ? 9.344 -19.969 8.461 1 97.38 49 ASP B C 1
ATOM 1733 O O . ASP B 1 49 ? 8.141 -19.719 8.328 1 97.38 49 ASP B O 1
ATOM 1737 N N . ALA B 1 50 ? 10.023 -19.625 9.492 1 97.88 50 ALA B N 1
ATOM 1738 C CA . ALA B 1 50 ? 9.391 -18.906 10.594 1 97.88 50 ALA B CA 1
ATOM 1739 C C . ALA B 1 50 ? 8.867 -17.547 10.125 1 97.88 50 ALA B C 1
ATOM 1741 O O . ALA B 1 50 ? 7.754 -17.141 10.477 1 97.88 50 ALA B O 1
ATOM 1742 N N . TYR B 1 51 ? 9.711 -16.922 9.344 1 97.81 51 TYR B N 1
ATOM 1743 C CA . TYR B 1 51 ? 9.305 -15.633 8.789 1 97.81 51 TYR B CA 1
ATOM 1744 C C . TYR B 1 51 ? 8.07 -15.781 7.91 1 97.81 51 TYR B C 1
ATOM 1746 O O . TYR B 1 51 ? 7.117 -15.008 8.023 1 97.81 51 TYR B O 1
ATOM 1754 N N . LEU B 1 52 ? 8.102 -16.734 7.078 1 98.12 52 LEU B N 1
ATOM 1755 C CA . LEU B 1 52 ? 6.992 -16.953 6.156 1 98.12 52 LEU B CA 1
ATOM 1756 C C . LEU B 1 52 ? 5.723 -17.328 6.914 1 98.12 52 LEU B C 1
ATOM 1758 O O . LEU B 1 52 ? 4.629 -16.875 6.562 1 98.12 52 LEU B O 1
ATOM 1762 N N . ALA B 1 53 ? 5.863 -18.141 7.875 1 98.56 53 ALA B N 1
ATOM 1763 C CA . ALA B 1 53 ? 4.707 -18.5 8.688 1 98.56 53 ALA B CA 1
ATOM 1764 C C . ALA B 1 53 ? 4.109 -17.281 9.367 1 98.56 53 ALA B C 1
ATOM 1766 O O . ALA B 1 53 ? 2.885 -17.109 9.398 1 98.56 53 ALA B O 1
ATOM 1767 N N . ASP B 1 54 ? 4.938 -16.469 9.953 1 98.38 54 ASP B N 1
ATOM 1768 C CA . ASP B 1 54 ? 4.492 -15.227 10.586 1 98.38 54 ASP B CA 1
ATOM 1769 C C . ASP B 1 54 ? 3.779 -14.32 9.578 1 98.38 54 ASP B C 1
ATOM 1771 O O . ASP B 1 54 ? 2.723 -13.766 9.875 1 98.38 54 ASP B O 1
ATOM 1775 N N . LEU B 1 55 ? 4.398 -14.211 8.438 1 98.38 55 LEU B N 1
ATOM 1776 C CA . LEU B 1 55 ? 3.818 -13.406 7.367 1 98.38 55 LEU B CA 1
ATOM 1777 C C . LEU B 1 55 ? 2.424 -13.898 7.008 1 98.38 55 LEU B C 1
ATOM 1779 O O . LEU B 1 55 ? 1.48 -13.109 6.926 1 98.38 55 LEU B O 1
ATOM 1783 N N . LEU B 1 56 ? 2.295 -15.156 6.809 1 98.62 56 LEU B N 1
ATOM 1784 C CA . LEU B 1 56 ? 1.048 -15.773 6.371 1 98.62 56 LEU B CA 1
ATOM 1785 C C . LEU B 1 56 ? 0 -15.734 7.477 1 98.62 56 LEU B C 1
ATOM 1787 O O . LEU B 1 56 ? -1.19 -15.914 7.219 1 98.62 56 LEU B O 1
ATOM 1791 N N . ALA B 1 57 ? 0.43 -15.5 8.695 1 98.44 57 ALA B N 1
ATOM 1792 C CA . ALA B 1 57 ? -0.484 -15.43 9.836 1 98.44 57 ALA B CA 1
ATOM 1793 C C . ALA B 1 57 ? -1.059 -14.023 9.992 1 98.44 57 ALA B C 1
ATOM 1795 O O . ALA B 1 57 ? -2.023 -13.82 10.734 1 98.44 57 ALA B O 1
ATOM 1796 N N . LYS B 1 58 ? -0.463 -13.094 9.398 1 97.94 58 LYS B N 1
ATOM 1797 C CA . LYS B 1 58 ? -0.909 -11.711 9.547 1 97.94 58 LYS B CA 1
ATOM 1798 C C . LYS B 1 58 ? -2.262 -11.492 8.883 1 97.94 58 LYS B C 1
ATOM 1800 O O . LYS B 1 58 ? -2.436 -11.812 7.703 1 97.94 58 LYS B O 1
ATOM 1805 N N . ALA B 1 59 ? -3.156 -10.844 9.594 1 96.38 59 ALA B N 1
ATOM 1806 C CA . ALA B 1 59 ? -4.504 -10.617 9.078 1 96.38 59 ALA B CA 1
ATOM 1807 C C . ALA B 1 59 ? -4.484 -9.656 7.898 1 96.38 59 ALA B C 1
ATOM 1809 O O . ALA B 1 59 ? -5.316 -9.75 6.996 1 96.38 59 ALA B O 1
ATOM 1810 N N . HIS B 1 60 ? -3.543 -8.766 7.906 1 97.75 60 HIS B N 1
ATOM 1811 C CA . HIS B 1 60 ? -3.541 -7.699 6.914 1 97.75 60 HIS B CA 1
ATOM 1812 C C . HIS B 1 60 ? -2.725 -8.086 5.688 1 97.75 60 HIS B C 1
ATOM 1814 O O . HIS B 1 60 ? -2.473 -7.25 4.816 1 97.75 60 HIS B O 1
ATOM 1820 N N . VAL B 1 61 ? -2.223 -9.336 5.633 1 98.62 61 VAL B N 1
ATOM 1821 C CA . VAL B 1 61 ? -1.555 -9.883 4.457 1 98.62 61 VAL B CA 1
ATOM 1822 C C . VAL B 1 61 ? -2.385 -11.023 3.873 1 98.62 61 VAL B C 1
ATOM 1824 O O . VAL B 1 61 ? -2.715 -11.977 4.578 1 98.62 61 VAL B O 1
ATOM 1827 N N . ALA B 1 62 ? -2.762 -10.883 2.619 1 98.69 62 ALA B N 1
ATOM 1828 C CA . ALA B 1 62 ? -3.506 -11.93 1.929 1 98.69 62 ALA B CA 1
ATOM 1829 C C . ALA B 1 62 ? -2.688 -12.516 0.784 1 98.69 62 ALA B C 1
ATOM 1831 O O . ALA B 1 62 ? -2.256 -11.797 -0.116 1 98.69 62 ALA B O 1
ATOM 1832 N N . VAL B 1 63 ? -2.477 -13.766 0.864 1 98.88 63 VAL B N 1
ATOM 1833 C CA . VAL B 1 63 ? -1.821 -14.508 -0.209 1 98.88 63 VAL B CA 1
ATOM 1834 C C . VAL B 1 63 ? -2.775 -15.562 -0.763 1 98.88 63 VAL B C 1
ATOM 1836 O O . VAL B 1 63 ? -3.207 -16.469 -0.037 1 98.88 63 VAL B O 1
ATOM 1839 N N . LEU B 1 64 ? -3.102 -15.406 -2.043 1 98.75 64 LEU B N 1
ATOM 1840 C CA . LEU B 1 64 ? -3.959 -16.375 -2.729 1 98.75 64 LEU B CA 1
ATOM 1841 C C . LEU B 1 64 ? -3.182 -17.125 -3.803 1 98.75 64 LEU B C 1
ATOM 1843 O O . LEU B 1 64 ? -2.355 -16.531 -4.504 1 98.75 64 LEU B O 1
ATOM 1847 N N . VAL B 1 65 ? -3.537 -18.422 -3.965 1 98.69 65 VAL B N 1
ATOM 1848 C CA . VAL B 1 65 ? -2.934 -19.203 -5.035 1 98.69 65 VAL B CA 1
ATOM 1849 C C . VAL B 1 65 ? -4.023 -19.938 -5.816 1 98.69 65 VAL B C 1
ATOM 1851 O O . VAL B 1 65 ? -5.074 -20.281 -5.262 1 98.69 65 VAL B O 1
ATOM 1854 N N . ALA B 1 66 ? -3.809 -20.062 -7.102 1 98.19 66 ALA B N 1
ATOM 1855 C CA . ALA B 1 66 ? -4.504 -21.031 -7.945 1 98.19 66 ALA B CA 1
ATOM 1856 C C . ALA B 1 66 ? -3.705 -22.328 -8.062 1 98.19 66 ALA B C 1
ATOM 1858 O O . ALA B 1 66 ? -2.521 -22.312 -8.406 1 98.19 66 ALA B O 1
ATOM 1859 N N . GLU B 1 67 ? -4.363 -23.391 -7.77 1 97.06 67 GLU B N 1
ATOM 1860 C CA . GLU B 1 67 ? -3.654 -24.672 -7.727 1 97.06 67 GLU B CA 1
ATOM 1861 C C . GLU B 1 67 ? -4.414 -25.75 -8.484 1 97.06 67 GLU B C 1
ATOM 1863 O O . GLU B 1 67 ? -5.645 -25.719 -8.555 1 97.06 67 GLU B O 1
ATOM 1868 N N . ARG B 1 68 ? -3.67 -26.625 -9.031 1 95.25 68 ARG B N 1
ATOM 1869 C CA . ARG B 1 68 ? -4.164 -27.859 -9.641 1 95.25 68 ARG B CA 1
ATOM 1870 C C . ARG B 1 68 ? -3.293 -29.047 -9.242 1 95.25 68 ARG B C 1
ATOM 1872 O O . ARG B 1 68 ? -2.084 -29.047 -9.484 1 95.25 68 ARG B O 1
ATOM 1879 N N . ASP B 1 69 ? -3.953 -30.047 -8.609 1 91.75 69 ASP B N 1
ATOM 1880 C CA . ASP B 1 69 ? -3.262 -31.266 -8.219 1 91.75 69 ASP B CA 1
ATOM 1881 C C . ASP B 1 69 ? -2.014 -30.953 -7.398 1 91.75 69 ASP B C 1
ATOM 1883 O O . ASP B 1 69 ? -0.938 -31.5 -7.66 1 91.75 69 ASP B O 1
ATOM 1887 N N . GLY B 1 70 ? -2.055 -29.938 -6.547 1 91.12 70 GLY B N 1
ATOM 1888 C CA . GLY B 1 70 ? -0.978 -29.609 -5.629 1 91.12 70 GLY B CA 1
ATOM 1889 C C . GLY B 1 70 ? 0.055 -28.672 -6.234 1 91.12 70 GLY B C 1
ATOM 1890 O O . GLY B 1 70 ? 0.998 -28.266 -5.559 1 91.12 70 GLY B O 1
ATOM 1891 N N . THR B 1 71 ? -0.109 -28.359 -7.484 1 96.12 71 THR B N 1
ATOM 1892 C CA . THR B 1 71 ? 0.828 -27.484 -8.172 1 96.12 71 THR B CA 1
ATOM 1893 C C . THR B 1 71 ? 0.292 -26.047 -8.227 1 96.12 71 THR B C 1
ATOM 1895 O O . THR B 1 71 ? -0.859 -25.828 -8.609 1 96.12 71 THR B O 1
ATOM 1898 N N . VAL B 1 72 ? 1.115 -25.109 -7.824 1 98 72 VAL B N 1
ATOM 1899 C CA . VAL B 1 72 ? 0.75 -23.703 -7.891 1 98 72 VAL B CA 1
ATOM 1900 C C . VAL B 1 72 ? 0.877 -23.203 -9.328 1 98 72 VAL B C 1
ATOM 1902 O O . VAL B 1 72 ? 1.956 -23.266 -9.922 1 98 72 VAL B O 1
ATOM 1905 N N . LEU B 1 73 ? -0.198 -22.703 -9.875 1 98 73 LEU B N 1
ATOM 1906 C CA . LEU B 1 73 ? -0.247 -22.25 -11.258 1 98 73 LEU B CA 1
ATOM 1907 C C . LEU B 1 73 ? -0.099 -20.734 -11.328 1 98 73 LEU B C 1
ATOM 1909 O O . LEU B 1 73 ? 0.245 -20.188 -12.383 1 98 73 LEU B O 1
ATOM 1913 N N . GLY B 1 74 ? -0.416 -20.047 -10.344 1 98.31 74 GLY B N 1
ATOM 1914 C CA . GLY B 1 74 ? -0.416 -18.594 -10.188 1 98.31 74 GLY B CA 1
ATOM 1915 C C . GLY B 1 74 ? -0.862 -18.141 -8.812 1 98.31 74 GLY B C 1
ATOM 1916 O O . GLY B 1 74 ? -1.28 -18.969 -7.988 1 98.31 74 GLY B O 1
ATOM 1917 N N . GLY B 1 75 ? -0.684 -16.906 -8.57 1 98.56 75 GLY B N 1
ATOM 1918 C CA . GLY B 1 75 ? -1.1 -16.359 -7.293 1 98.56 75 GLY B CA 1
ATOM 1919 C C . GLY B 1 75 ? -0.949 -14.852 -7.207 1 98.56 75 GLY B C 1
ATOM 1920 O O . GLY B 1 75 ? -0.573 -14.203 -8.188 1 98.56 75 GLY B O 1
ATOM 1921 N N . LEU B 1 76 ? -1.395 -14.344 -6.074 1 98.69 76 LEU B N 1
ATOM 1922 C CA . LEU B 1 76 ? -1.24 -12.922 -5.801 1 98.69 76 LEU B CA 1
ATOM 1923 C C . LEU B 1 76 ? -0.95 -12.68 -4.324 1 98.69 76 LEU B C 1
ATOM 1925 O O . LEU B 1 76 ? -1.182 -13.555 -3.49 1 98.69 76 LEU B O 1
ATOM 1929 N N . VAL B 1 77 ? -0.334 -11.57 -4.039 1 98.75 77 VAL B N 1
ATOM 1930 C CA . VAL B 1 77 ? -0.128 -11.031 -2.697 1 98.75 77 VAL B CA 1
ATOM 1931 C C . VAL B 1 77 ? -0.781 -9.656 -2.584 1 98.75 77 VAL B C 1
ATOM 1933 O O . VAL B 1 77 ? -0.632 -8.82 -3.475 1 98.75 77 VAL B O 1
ATOM 1936 N N . ALA B 1 78 ? -1.539 -9.461 -1.506 1 98.88 78 ALA B N 1
ATOM 1937 C CA . ALA B 1 78 ? -2.227 -8.195 -1.272 1 98.88 78 ALA B CA 1
ATOM 1938 C C . ALA B 1 78 ? -2.109 -7.766 0.188 1 98.88 78 ALA B C 1
ATOM 1940 O O . ALA B 1 78 ? -1.9 -8.602 1.07 1 98.88 78 ALA B O 1
ATOM 1941 N N . TYR B 1 79 ? -2.178 -6.484 0.396 1 98.81 79 TYR B N 1
ATOM 1942 C CA . TYR B 1 79 ? -2.072 -5.898 1.729 1 98.81 79 TYR B CA 1
ATOM 1943 C C . TYR B 1 79 ? -3.324 -5.098 2.072 1 98.81 79 TYR B C 1
ATOM 1945 O O . TYR B 1 79 ? -3.85 -4.367 1.232 1 98.81 79 TYR B O 1
ATOM 1953 N N . GLU B 1 80 ? -3.791 -5.254 3.297 1 98.44 80 GLU B N 1
ATOM 1954 C CA . GLU B 1 80 ? -4.918 -4.469 3.791 1 98.44 80 GLU B CA 1
ATOM 1955 C C . GLU B 1 80 ? -4.445 -3.189 4.469 1 98.44 80 GLU B C 1
ATOM 1957 O O . GLU B 1 80 ? -3.533 -3.221 5.301 1 98.44 80 GLU B O 1
ATOM 1962 N N . LEU B 1 81 ? -4.996 -2.135 4.094 1 98.44 81 LEU B N 1
ATOM 1963 C CA . LEU B 1 81 ? -4.695 -0.828 4.668 1 98.44 81 LEU B CA 1
ATOM 1964 C C . LEU B 1 81 ? -5.879 -0.305 5.477 1 98.44 81 LEU B C 1
ATOM 1966 O O . LEU B 1 81 ? -6.902 0.081 4.91 1 98.44 81 LEU B O 1
ATOM 1970 N N . ASP B 1 82 ? -5.746 -0.283 6.809 1 97.94 82 ASP B N 1
ATOM 1971 C CA . ASP B 1 82 ? -6.766 0.326 7.652 1 97.94 82 ASP B CA 1
ATOM 1972 C C . ASP B 1 82 ? -6.777 1.845 7.492 1 97.94 82 ASP B C 1
ATOM 1974 O O . ASP B 1 82 ? -5.754 2.502 7.684 1 97.94 82 ASP B O 1
ATOM 1978 N N . LYS B 1 83 ? -7.957 2.305 7.219 1 96.69 83 LYS B N 1
ATOM 1979 C CA . LYS B 1 83 ? -8.062 3.729 6.914 1 96.69 83 LYS B CA 1
ATOM 1980 C C . LYS B 1 83 ? -8.414 4.531 8.164 1 96.69 83 LYS B C 1
ATOM 1982 O O . LYS B 1 83 ? -8.797 3.965 9.188 1 96.69 83 LYS B O 1
ATOM 1987 N N . PHE B 1 84 ? -8.203 5.816 8.039 1 95.5 84 PHE B N 1
ATOM 1988 C CA . PHE B 1 84 ? -8.344 6.672 9.211 1 95.5 84 PHE B CA 1
ATOM 1989 C C . PHE B 1 84 ? -9.461 7.691 9.008 1 95.5 84 PHE B C 1
ATOM 1991 O O . PHE B 1 84 ? -9.953 8.273 9.969 1 95.5 84 PHE B O 1
ATOM 1998 N N . GLU B 1 85 ? -9.781 8 7.77 1 93.56 85 GLU B N 1
ATOM 1999 C CA . GLU B 1 85 ? -10.844 8.969 7.508 1 93.56 85 GLU B CA 1
ATOM 2000 C C . GLU B 1 85 ? -12.211 8.398 7.871 1 93.56 85 GLU B C 1
ATOM 2002 O O . GLU B 1 85 ? -13.109 9.133 8.297 1 93.56 85 GLU B O 1
ATOM 2007 N N . ARG B 1 86 ? -12.344 7.117 7.586 1 91.94 86 ARG B N 1
ATOM 2008 C CA . ARG B 1 86 ? -13.484 6.297 7.969 1 91.94 86 ARG B CA 1
ATOM 2009 C C . ARG B 1 86 ? -13.039 4.926 8.453 1 91.94 86 ARG B C 1
ATOM 2011 O O . ARG B 1 86 ? -11.938 4.469 8.117 1 91.94 86 ARG B O 1
ATOM 2018 N N . ALA B 1 87 ? -13.891 4.328 9.297 1 93.31 87 ALA B N 1
ATOM 2019 C CA . ALA B 1 87 ? -13.586 2.98 9.766 1 93.31 87 ALA B CA 1
ATOM 2020 C C . ALA B 1 87 ? -13.773 1.953 8.656 1 93.31 87 ALA B C 1
ATOM 2022 O O . ALA B 1 87 ? -14.781 1.234 8.633 1 93.31 87 ALA B O 1
ATOM 2023 N N . ARG B 1 88 ? -12.875 1.88 7.746 1 93.75 88 ARG B N 1
ATOM 2024 C CA . ARG B 1 88 ? -12.883 0.958 6.613 1 93.75 88 ARG B CA 1
ATOM 2025 C C . ARG B 1 88 ? -11.469 0.601 6.188 1 93.75 88 ARG B C 1
ATOM 2027 O O . ARG B 1 88 ? -10.5 0.99 6.84 1 93.75 88 ARG B O 1
ATOM 2034 N N . ARG B 1 89 ? -11.453 -0.217 5.141 1 96.75 89 ARG B N 1
ATOM 2035 C CA . ARG B 1 89 ? -10.164 -0.683 4.648 1 96.75 89 ARG B CA 1
ATOM 2036 C C . ARG B 1 89 ? -10.07 -0.524 3.133 1 96.75 89 ARG B C 1
ATOM 2038 O O . ARG B 1 89 ? -11.086 -0.399 2.451 1 96.75 89 ARG B O 1
ATOM 2045 N N . GLU B 1 90 ? -8.914 -0.4 2.658 1 97.75 90 GLU B N 1
ATOM 2046 C CA . GLU B 1 90 ? -8.555 -0.632 1.264 1 97.75 90 GLU B CA 1
ATOM 2047 C C . GLU B 1 90 ? -7.605 -1.822 1.131 1 97.75 90 GLU B C 1
ATOM 2049 O O . GLU B 1 90 ? -6.914 -2.182 2.086 1 97.75 90 GLU B O 1
ATOM 2054 N N . ILE B 1 91 ? -7.66 -2.43 -0.017 1 98.5 91 ILE B N 1
ATOM 2055 C CA . ILE B 1 91 ? -6.727 -3.521 -0.268 1 98.5 91 ILE B CA 1
ATOM 2056 C C . ILE B 1 91 ? -5.805 -3.154 -1.43 1 98.5 91 ILE B C 1
ATOM 2058 O O . ILE B 1 91 ? -6.27 -2.719 -2.484 1 98.5 91 ILE B O 1
ATOM 2062 N N . TYR B 1 92 ? -4.543 -3.273 -1.225 1 98.81 92 TYR B N 1
ATOM 2063 C CA . TYR B 1 92 ? -3.508 -3.049 -2.227 1 98.81 92 TYR B CA 1
ATOM 2064 C C . TYR B 1 92 ? -3.045 -4.367 -2.838 1 98.81 92 TYR B C 1
ATOM 2066 O O . TYR B 1 92 ? -2.346 -5.148 -2.188 1 98.81 92 TYR B O 1
ATOM 2074 N N . LEU B 1 93 ? -3.516 -4.629 -4.047 1 98.69 93 LEU B N 1
ATOM 2075 C CA . LEU B 1 93 ? -2.992 -5.762 -4.805 1 98.69 93 LEU B CA 1
ATOM 2076 C C . LEU B 1 93 ? -1.566 -5.488 -5.27 1 98.69 93 LEU B C 1
ATOM 2078 O O . LEU B 1 93 ? -1.349 -4.699 -6.191 1 98.69 93 LEU B O 1
ATOM 2082 N N . TYR B 1 94 ? -0.609 -6.227 -4.707 1 98 94 TYR B N 1
ATOM 2083 C CA . TYR B 1 94 ? 0.8 -5.879 -4.844 1 98 94 TYR B CA 1
ATOM 2084 C C . TYR B 1 94 ? 1.456 -6.68 -5.961 1 98 94 TYR B C 1
ATOM 2086 O O . TYR B 1 94 ? 2.186 -6.125 -6.785 1 98 94 TYR B O 1
ATOM 2094 N N . ASP B 1 95 ? 1.336 -7.969 -5.949 1 97.12 95 ASP B N 1
ATOM 2095 C CA . ASP B 1 95 ? 1.872 -8.844 -6.988 1 97.12 95 ASP B CA 1
ATOM 2096 C C . ASP B 1 95 ? 0.815 -9.836 -7.473 1 97.12 95 ASP B C 1
ATOM 2098 O O . ASP B 1 95 ? 0.025 -10.344 -6.68 1 97.12 95 ASP B O 1
ATOM 2102 N N . LEU B 1 96 ? 0.814 -10.055 -8.742 1 97.88 96 LEU B N 1
ATOM 2103 C CA . LEU B 1 96 ? -0.014 -11.047 -9.414 1 97.88 96 LEU B CA 1
ATOM 2104 C C . LEU B 1 96 ? 0.742 -11.688 -10.578 1 97.88 96 LEU B C 1
ATOM 2106 O O . LEU B 1 96 ? 1.369 -10.984 -11.375 1 97.88 96 LEU B O 1
ATOM 2110 N N . ALA B 1 97 ? 0.739 -13.023 -10.594 1 97.19 97 ALA B N 1
ATOM 2111 C CA . ALA B 1 97 ? 1.381 -13.719 -11.711 1 97.19 97 ALA B CA 1
ATOM 2112 C C . ALA B 1 97 ? 0.755 -15.086 -11.938 1 97.19 97 ALA B C 1
ATOM 2114 O O . ALA B 1 97 ? 0.241 -15.711 -11.008 1 97.19 97 ALA B O 1
ATOM 2115 N N . VAL B 1 98 ? 0.741 -15.453 -13.109 1 97.31 98 VAL B N 1
ATOM 2116 C CA . VAL B 1 98 ? 0.359 -16.797 -13.547 1 97.31 98 VAL B CA 1
ATOM 2117 C C . VAL B 1 98 ? 1.5 -17.422 -14.344 1 97.31 98 VAL B C 1
ATOM 2119 O O . VAL B 1 98 ? 2.137 -16.75 -15.164 1 97.31 98 VAL B O 1
ATOM 2122 N N . GLU B 1 99 ? 1.725 -18.672 -14.062 1 95.94 99 GLU B N 1
ATOM 2123 C CA . GLU B 1 99 ? 2.73 -19.391 -14.844 1 95.94 99 GLU B CA 1
ATOM 2124 C C . GLU B 1 99 ? 2.465 -19.25 -16.344 1 95.94 99 GLU B C 1
ATOM 2126 O O . GLU B 1 99 ? 1.322 -19.375 -16.781 1 95.94 99 GLU B O 1
ATOM 2131 N N . ALA B 1 100 ? 3.57 -19.109 -17.078 1 92.12 100 ALA B N 1
ATOM 2132 C CA . ALA B 1 100 ? 3.473 -18.812 -18.5 1 92.12 100 ALA B CA 1
ATOM 2133 C C . ALA B 1 100 ? 2.678 -19.891 -19.234 1 92.12 100 ALA B C 1
ATOM 2135 O O . ALA B 1 100 ? 1.832 -19.578 -20.078 1 92.12 100 ALA B O 1
ATOM 2136 N N . GLU B 1 101 ? 2.896 -21.062 -18.906 1 91.94 101 GLU B N 1
ATOM 2137 C CA . GLU B 1 101 ? 2.299 -22.219 -19.594 1 91.94 101 GLU B CA 1
ATOM 2138 C C . GLU B 1 101 ? 0.804 -22.312 -19.297 1 91.94 101 GLU B C 1
ATOM 2140 O O . GLU B 1 101 ? 0.079 -23.031 -19.984 1 91.94 101 GLU B O 1
ATOM 2145 N N . HIS B 1 102 ? 0.356 -21.547 -18.391 1 91.19 102 HIS B N 1
ATOM 2146 C CA . HIS B 1 102 ? -1.037 -21.672 -17.984 1 91.19 102 HIS B CA 1
ATOM 2147 C C . HIS B 1 102 ? -1.795 -20.359 -18.172 1 91.19 102 HIS B C 1
ATOM 2149 O O . HIS B 1 102 ? -2.887 -20.188 -17.625 1 91.19 102 HIS B O 1
ATOM 2155 N N . ARG B 1 103 ? -1.292 -19.531 -18.875 1 86.75 103 ARG B N 1
ATOM 2156 C CA . ARG B 1 103 ? -1.925 -18.234 -19.109 1 86.75 103 ARG B CA 1
ATOM 2157 C C . ARG B 1 103 ? -3.084 -18.359 -20.094 1 86.75 103 ARG B C 1
ATOM 2159 O O . ARG B 1 103 ? -3.273 -19.406 -20.703 1 86.75 103 ARG B O 1
ATOM 2166 N N . ARG B 1 104 ? -3.926 -17.359 -20.016 1 87.31 104 ARG B N 1
ATOM 2167 C CA . ARG B 1 104 ? -5.086 -17.266 -20.891 1 87.31 104 ARG B CA 1
ATOM 2168 C C . ARG B 1 104 ? -6.09 -18.375 -20.609 1 87.31 104 ARG B C 1
ATOM 2170 O O . ARG B 1 104 ? -6.699 -18.922 -21.531 1 87.31 104 ARG B O 1
ATOM 2177 N N . ARG B 1 105 ? -6.074 -18.734 -19.359 1 89.94 105 ARG B N 1
ATOM 2178 C CA . ARG B 1 105 ? -7.023 -19.766 -18.922 1 89.94 105 ARG B CA 1
ATOM 2179 C C . ARG B 1 105 ? -7.93 -19.234 -17.812 1 89.94 105 ARG B C 1
ATOM 2181 O O . ARG B 1 105 ? -8.562 -20 -17.094 1 89.94 105 ARG B O 1
ATOM 2188 N N . GLY B 1 106 ? -7.871 -17.906 -17.562 1 93.81 106 GLY B N 1
ATOM 2189 C CA . GLY B 1 106 ? -8.773 -17.266 -16.625 1 93.81 106 GLY B CA 1
ATOM 2190 C C . GLY B 1 106 ? -8.266 -17.297 -15.195 1 93.81 106 GLY B C 1
ATOM 2191 O O . GLY B 1 106 ? -8.977 -16.906 -14.273 1 93.81 106 GLY B O 1
ATOM 2192 N N . ILE B 1 107 ? -7.09 -17.719 -15.023 1 96.12 107 ILE B N 1
ATOM 2193 C CA . ILE B 1 107 ? -6.543 -17.906 -13.68 1 96.12 107 ILE B CA 1
ATOM 2194 C C . ILE B 1 107 ? -6.41 -16.547 -12.992 1 96.12 107 ILE B C 1
ATOM 2196 O O . ILE B 1 107 ? -6.844 -16.375 -11.852 1 96.12 107 ILE B O 1
ATOM 2200 N N . ALA B 1 108 ? -5.875 -15.586 -13.656 1 97.25 108 ALA B N 1
ATOM 2201 C CA . ALA B 1 108 ? -5.695 -14.266 -13.062 1 97.25 108 ALA B CA 1
ATOM 2202 C C . ALA B 1 108 ? -7.035 -13.641 -12.688 1 97.25 108 ALA B C 1
ATOM 2204 O O . ALA B 1 108 ? -7.18 -13.07 -11.609 1 97.25 108 ALA B O 1
ATOM 2205 N N . THR B 1 109 ? -7.938 -13.797 -13.555 1 95.44 109 THR B N 1
ATOM 2206 C CA . THR B 1 109 ? -9.281 -13.281 -13.297 1 95.44 109 THR B CA 1
ATOM 2207 C C . THR B 1 109 ? -9.883 -13.961 -12.062 1 95.44 109 THR B C 1
ATOM 2209 O O . THR B 1 109 ? -10.461 -13.289 -11.203 1 95.44 109 THR B O 1
ATOM 2212 N N . ALA B 1 110 ? -9.758 -15.227 -11.984 1 95.75 110 ALA B N 1
ATOM 2213 C CA . ALA B 1 110 ? -10.281 -15.969 -10.844 1 95.75 110 ALA B CA 1
ATOM 2214 C C . ALA B 1 110 ? -9.625 -15.523 -9.539 1 95.75 110 ALA B C 1
ATOM 2216 O O . ALA B 1 110 ? -10.289 -15.406 -8.508 1 95.75 110 ALA B O 1
ATOM 2217 N N . LEU B 1 111 ? -8.352 -15.312 -9.594 1 97.62 111 LEU B N 1
ATOM 2218 C CA . LEU B 1 111 ? -7.613 -14.836 -8.43 1 97.62 111 LEU B C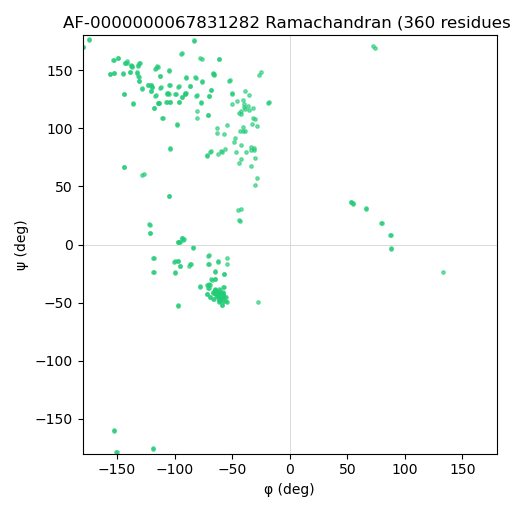A 1
ATOM 2219 C C . LEU B 1 111 ? -8.133 -13.477 -7.969 1 97.62 111 LEU B C 1
ATOM 2221 O O . LEU B 1 111 ? -8.375 -13.273 -6.777 1 97.62 111 LEU B O 1
ATOM 2225 N N . ILE B 1 112 ? -8.352 -12.555 -8.867 1 97.5 112 ILE B N 1
ATOM 2226 C CA . ILE B 1 112 ? -8.828 -11.219 -8.531 1 97.5 112 ILE B CA 1
ATOM 2227 C C . ILE B 1 112 ? -10.258 -11.305 -7.988 1 97.5 112 ILE B C 1
ATOM 2229 O O . ILE B 1 112 ? -10.602 -10.617 -7.02 1 97.5 112 ILE B O 1
ATOM 2233 N N . ARG B 1 113 ? -11.07 -12.117 -8.57 1 95.5 113 ARG B N 1
ATOM 2234 C CA . ARG B 1 113 ? -12.438 -12.281 -8.086 1 95.5 113 ARG B CA 1
ATOM 2235 C C . ARG B 1 113 ? -12.453 -12.828 -6.66 1 95.5 113 ARG B C 1
ATOM 2237 O O . ARG B 1 113 ? -13.258 -12.391 -5.832 1 95.5 113 ARG B O 1
ATOM 2244 N N . GLN B 1 114 ? -11.602 -13.758 -6.453 1 96.75 114 GLN B N 1
ATOM 2245 C CA . GLN B 1 114 ? -11.5 -14.258 -5.086 1 96.75 114 GLN B CA 1
ATOM 2246 C C . GLN B 1 114 ? -11.016 -13.172 -4.133 1 96.75 114 GLN B C 1
ATOM 2248 O O . GLN B 1 114 ? -11.477 -13.086 -2.992 1 96.75 114 GLN B O 1
ATOM 2253 N N . LEU B 1 115 ? -10.07 -12.367 -4.562 1 98.12 115 LEU B N 1
ATOM 2254 C CA . LEU B 1 115 ? -9.617 -11.258 -3.74 1 98.12 115 LEU B CA 1
ATOM 2255 C C . LEU B 1 115 ? -10.75 -10.281 -3.465 1 98.12 115 LEU B C 1
ATOM 2257 O O . LEU B 1 115 ? -10.859 -9.742 -2.361 1 98.12 115 LEU B O 1
ATOM 2261 N N . GLN B 1 116 ? -11.539 -10.023 -4.441 1 96.62 116 GLN B N 1
ATOM 2262 C CA . GLN B 1 116 ? -12.695 -9.148 -4.266 1 96.62 116 GLN B CA 1
ATOM 2263 C C . GLN B 1 116 ? -13.656 -9.703 -3.221 1 96.62 116 GLN B C 1
ATOM 2265 O O . GLN B 1 116 ? -14.18 -8.953 -2.393 1 96.62 116 GLN B O 1
ATOM 2270 N N . THR B 1 117 ? -13.906 -10.969 -3.299 1 95.31 117 THR B N 1
ATOM 2271 C CA . THR B 1 117 ? -14.75 -11.617 -2.299 1 95.31 117 THR B CA 1
ATOM 2272 C C . THR B 1 117 ? -14.141 -11.477 -0.906 1 95.31 117 THR B C 1
ATOM 2274 O O . THR B 1 117 ? -14.828 -11.117 0.048 1 95.31 117 THR B O 1
ATOM 2277 N N . HIS B 1 118 ? -12.875 -11.789 -0.827 1 96.31 118 HIS B N 1
ATOM 2278 C CA . HIS B 1 118 ? -12.148 -11.617 0.427 1 96.31 118 HIS B CA 1
ATOM 2279 C C . HIS B 1 118 ? -12.273 -10.188 0.939 1 96.31 118 HIS B C 1
ATOM 2281 O O . HIS B 1 118 ? -12.555 -9.961 2.117 1 96.31 118 HIS B O 1
ATOM 2287 N N . ALA B 1 119 ? -12.023 -9.25 0.071 1 97.31 119 ALA B N 1
ATOM 2288 C CA . ALA B 1 119 ? -12.07 -7.828 0.399 1 97.31 119 ALA B CA 1
ATOM 2289 C C . ALA B 1 119 ? -13.422 -7.438 0.981 1 97.31 119 ALA B C 1
ATOM 2291 O O . ALA B 1 119 ? -13.492 -6.723 1.981 1 97.31 119 ALA B O 1
ATOM 2292 N N . ALA B 1 120 ? -14.43 -7.883 0.404 1 94.81 120 ALA B N 1
ATOM 2293 C CA . ALA B 1 120 ? -15.781 -7.602 0.89 1 94.81 120 ALA B CA 1
ATOM 2294 C C . ALA B 1 120 ? -15.977 -8.125 2.311 1 94.81 120 ALA B C 1
ATOM 2296 O O . ALA B 1 120 ? -16.5 -7.422 3.172 1 94.81 120 ALA B O 1
ATOM 2297 N N . GLY B 1 121 ? -15.547 -9.281 2.535 1 94.56 121 GLY B N 1
ATOM 2298 C CA . GLY B 1 121 ? -15.664 -9.891 3.852 1 94.56 121 GLY B CA 1
ATOM 2299 C C . GLY B 1 121 ? -14.859 -9.172 4.918 1 94.56 121 GLY B C 1
ATOM 2300 O O . GLY B 1 121 ? -15.172 -9.266 6.105 1 94.56 121 GLY B O 1
ATOM 2301 N N . ARG B 1 122 ? -13.844 -8.461 4.453 1 95.5 122 ARG B N 1
ATOM 2302 C CA . ARG B 1 122 ? -12.953 -7.762 5.371 1 95.5 122 ARG B CA 1
ATOM 2303 C C . ARG B 1 122 ? -13.352 -6.297 5.52 1 95.5 122 ARG B C 1
ATOM 2305 O O . ARG B 1 122 ? -12.641 -5.516 6.148 1 95.5 122 ARG B O 1
ATOM 2312 N N . GLY B 1 123 ? -14.422 -5.848 4.887 1 93.88 123 GLY B N 1
ATOM 2313 C CA . GLY B 1 123 ? -14.898 -4.48 5.012 1 93.88 123 GLY B CA 1
ATOM 2314 C C . GLY B 1 123 ? -14.125 -3.498 4.156 1 93.88 123 GLY B C 1
ATOM 2315 O O . GLY B 1 123 ? -14.078 -2.303 4.457 1 93.88 123 GLY B O 1
ATOM 2316 N N . ALA B 1 124 ? -13.398 -3.996 3.148 1 96.19 124 ALA B N 1
ATOM 2317 C CA . ALA B 1 124 ? -12.719 -3.109 2.209 1 96.19 124 ALA B CA 1
ATOM 2318 C C . ALA B 1 124 ? -13.703 -2.512 1.208 1 96.19 124 ALA B C 1
ATOM 2320 O O . ALA B 1 124 ? -14.609 -3.197 0.738 1 96.19 124 ALA B O 1
ATOM 2321 N N . TRP B 1 125 ? -13.484 -1.25 0.925 1 93.19 125 TRP B N 1
ATOM 2322 C CA . TRP B 1 125 ? -14.43 -0.615 0.012 1 93.19 125 TRP B CA 1
ATOM 2323 C C . TRP B 1 125 ? -13.867 -0.562 -1.404 1 93.19 125 TRP B C 1
ATOM 2325 O O . TRP B 1 125 ? -14.609 -0.344 -2.365 1 93.19 125 TRP B O 1
ATOM 2335 N N . VAL B 1 126 ? -12.547 -0.796 -1.573 1 96.25 126 VAL B N 1
ATOM 2336 C CA . VAL B 1 126 ? -11.906 -0.788 -2.887 1 96.25 126 VAL B CA 1
ATOM 2337 C C . VAL B 1 126 ? -10.633 -1.629 -2.85 1 96.25 126 VAL B C 1
ATOM 2339 O O . VAL B 1 126 ? -10 -1.763 -1.8 1 96.25 126 VAL B O 1
ATOM 2342 N N . ILE B 1 127 ? -10.352 -2.248 -3.959 1 98.31 127 ILE B N 1
ATOM 2343 C CA . ILE B 1 127 ? -9.031 -2.791 -4.258 1 98.31 127 ILE B CA 1
ATOM 2344 C C . ILE B 1 127 ? -8.32 -1.89 -5.266 1 98.31 127 ILE B C 1
ATOM 2346 O O . ILE B 1 127 ? -8.938 -1.424 -6.23 1 98.31 127 ILE B O 1
ATOM 2350 N N . PHE B 1 128 ? -7.027 -1.642 -5.023 1 98 128 PHE B N 1
ATOM 2351 C CA . PHE B 1 128 ? -6.297 -0.928 -6.066 1 98 128 PHE B CA 1
ATOM 2352 C C . PHE B 1 128 ? -4.992 -1.64 -6.398 1 98 128 PHE B C 1
ATOM 2354 O O . PHE B 1 128 ? -4.512 -2.465 -5.617 1 98 128 PHE B O 1
ATOM 2361 N N . VAL B 1 129 ? -4.531 -1.387 -7.582 1 98 129 VAL B N 1
ATOM 2362 C CA . VAL B 1 129 ? -3.318 -2.008 -8.109 1 98 129 VAL B CA 1
ATOM 2363 C C . VAL B 1 129 ? -2.566 -1.012 -8.984 1 98 129 VAL B C 1
ATOM 2365 O O . VAL B 1 129 ? -3.174 -0.122 -9.586 1 98 129 VAL B O 1
ATOM 2368 N N . GLN B 1 130 ? -1.285 -1.129 -8.969 1 96.38 130 GLN B N 1
ATOM 2369 C CA . GLN B 1 130 ? -0.409 -0.378 -9.867 1 96.38 130 GLN B CA 1
ATOM 2370 C C . GLN B 1 130 ? 0.176 -1.281 -10.945 1 96.38 130 GLN B C 1
ATOM 2372 O O . GLN B 1 130 ? 0.855 -2.264 -10.641 1 96.38 130 GLN B O 1
ATOM 2377 N N . GLY B 1 131 ? -0.059 -0.925 -12.141 1 95.69 131 GLY B N 1
ATOM 2378 C CA . GLY B 1 131 ? 0.429 -1.717 -13.258 1 95.69 131 GLY B CA 1
ATOM 2379 C C . GLY B 1 131 ? 1.619 -1.088 -13.961 1 95.69 131 GLY B C 1
ATOM 2380 O O . GLY B 1 131 ? 1.715 0.137 -14.055 1 95.69 131 GLY B O 1
ATOM 2381 N N . ASP B 1 132 ? 2.434 -1.94 -14.508 1 92.62 132 ASP B N 1
ATOM 2382 C CA . ASP B 1 132 ? 3.551 -1.518 -15.344 1 92.62 132 ASP B CA 1
ATOM 2383 C C . ASP B 1 132 ? 3.086 -1.208 -16.766 1 92.62 132 ASP B C 1
ATOM 2385 O O . ASP B 1 132 ? 2.492 -2.061 -17.422 1 92.62 132 ASP B O 1
ATOM 2389 N N . PRO B 1 133 ? 3.459 -0.017 -17.234 1 92.62 133 PRO B N 1
ATOM 2390 C CA . PRO B 1 133 ? 3.053 0.322 -18.609 1 92.62 133 PRO B CA 1
ATOM 2391 C C . PRO B 1 133 ? 3.545 -0.693 -19.641 1 92.62 133 PRO B C 1
ATOM 2393 O O . PRO B 1 133 ? 2.953 -0.824 -20.703 1 92.62 133 PRO B O 1
ATOM 2396 N N . GLY B 1 134 ? 4.551 -1.358 -19.375 1 92.5 134 GLY B N 1
ATOM 2397 C CA . GLY B 1 134 ? 5.105 -2.332 -20.312 1 92.5 134 GLY B CA 1
ATOM 2398 C C . GLY B 1 134 ? 4.426 -3.686 -20.234 1 92.5 134 GLY B C 1
ATOM 2399 O O . GLY B 1 134 ? 4.727 -4.582 -21.016 1 92.5 134 GLY B O 1
ATOM 2400 N N . ASP B 1 135 ? 3.484 -3.795 -19.297 1 92.69 135 ASP B N 1
ATOM 2401 C CA . ASP B 1 135 ? 2.801 -5.07 -19.109 1 92.69 135 ASP B CA 1
ATOM 2402 C C . ASP B 1 135 ? 1.397 -5.035 -19.703 1 92.69 135 ASP B C 1
ATOM 2404 O O . ASP B 1 135 ? 0.406 -4.984 -18.969 1 92.69 135 ASP B O 1
ATOM 2408 N N . GLY B 1 136 ? 1.301 -5.246 -20.938 1 93.88 136 GLY B N 1
ATOM 2409 C CA . GLY B 1 136 ? 0.062 -5.129 -21.703 1 93.88 136 GLY B CA 1
ATOM 2410 C C . GLY B 1 136 ? -1.032 -6.051 -21.203 1 93.88 136 GLY B C 1
ATOM 2411 O O . GLY B 1 136 ? -2.141 -5.605 -20.891 1 93.88 136 GLY B O 1
ATOM 2412 N N . PRO B 1 137 ? -0.774 -7.324 -21.047 1 92.69 137 PRO B N 1
ATOM 2413 C CA . PRO B 1 137 ? -1.807 -8.266 -20.609 1 92.69 137 PRO B CA 1
ATOM 2414 C C . PRO B 1 137 ? -2.369 -7.922 -19.234 1 92.69 137 PRO B C 1
ATOM 2416 O O . PRO B 1 137 ? -3.584 -7.988 -19.031 1 92.69 137 PRO B O 1
ATOM 2419 N N . ALA B 1 138 ? -1.547 -7.617 -18.328 1 94.31 138 ALA B N 1
ATOM 2420 C CA . ALA B 1 138 ? -2.021 -7.227 -17 1 94.31 138 ALA B CA 1
ATOM 2421 C C . ALA B 1 138 ? -2.887 -5.973 -17.078 1 94.31 138 ALA B C 1
ATOM 2423 O O . ALA B 1 138 ? -3.947 -5.906 -16.453 1 94.31 138 ALA B O 1
ATOM 2424 N N . LEU B 1 139 ? -2.385 -5.012 -17.844 1 96.19 139 LEU B N 1
ATOM 2425 C CA . LEU B 1 139 ? -3.121 -3.76 -17.984 1 96.19 139 LEU B CA 1
ATOM 2426 C C . LEU B 1 139 ? -4.504 -4.004 -18.578 1 96.19 139 LEU B C 1
ATOM 2428 O O . LEU B 1 139 ? -5.488 -3.414 -18.141 1 96.19 139 LEU B O 1
ATOM 2432 N N . ALA B 1 140 ? -4.566 -4.82 -19.547 1 96.06 140 ALA B N 1
ATOM 2433 C CA . ALA B 1 140 ? -5.852 -5.152 -20.172 1 96.06 140 ALA B CA 1
ATOM 2434 C C . ALA B 1 140 ? -6.797 -5.785 -19.156 1 96.06 140 ALA B C 1
ATOM 2436 O O . ALA B 1 140 ? -7.996 -5.488 -19.141 1 96.06 140 ALA B O 1
ATOM 2437 N N . LEU B 1 141 ? -6.305 -6.629 -18.375 1 95.62 141 LEU B N 1
ATOM 2438 C CA . LEU B 1 141 ? -7.094 -7.277 -17.344 1 95.62 141 LEU B CA 1
ATOM 2439 C C . LEU B 1 141 ? -7.637 -6.254 -16.359 1 95.62 141 LEU B C 1
ATOM 2441 O O . LEU B 1 141 ? -8.828 -6.258 -16.047 1 95.62 141 LEU B O 1
ATOM 2445 N N . TYR B 1 142 ? -6.758 -5.371 -15.867 1 97 142 TYR B N 1
ATOM 2446 C CA . TYR B 1 142 ? -7.172 -4.375 -14.883 1 97 142 TYR B CA 1
ATOM 2447 C C . TYR B 1 142 ? -8.188 -3.408 -15.484 1 97 142 TYR B C 1
ATOM 2449 O O . TYR B 1 142 ? -9.125 -2.99 -14.805 1 97 142 TYR B O 1
ATOM 2457 N N . GLU B 1 143 ? -7.945 -3.068 -16.703 1 96.44 143 GLU B N 1
ATOM 2458 C CA . GLU B 1 143 ? -8.875 -2.18 -17.406 1 96.44 143 GLU B CA 1
ATOM 2459 C C . GLU B 1 143 ? -10.258 -2.801 -17.5 1 96.44 143 GLU B C 1
ATOM 2461 O O . GLU B 1 143 ? -11.273 -2.104 -17.375 1 96.44 143 GLU B O 1
ATOM 2466 N N . ARG B 1 144 ? -10.289 -4.027 -17.719 1 95.69 144 ARG B N 1
ATOM 2467 C CA . ARG B 1 144 ? -11.555 -4.738 -17.844 1 95.69 144 ARG B CA 1
ATOM 2468 C C . ARG B 1 144 ? -12.266 -4.816 -16.5 1 95.69 144 ARG B C 1
ATOM 2470 O O . ARG B 1 144 ? -13.492 -4.73 -16.438 1 95.69 144 ARG B O 1
ATOM 2477 N N . LEU B 1 145 ? -11.531 -4.926 -15.469 1 94.94 145 LEU B N 1
ATOM 2478 C CA . LEU B 1 145 ? -12.117 -5.242 -14.164 1 94.94 145 LEU B CA 1
ATOM 2479 C C . LEU B 1 145 ? -12.328 -3.975 -13.344 1 94.94 145 LEU B C 1
ATOM 2481 O O . LEU B 1 145 ? -13.016 -4.004 -12.32 1 94.94 145 LEU B O 1
ATOM 2485 N N . GLY B 1 146 ? -11.688 -2.9 -13.828 1 96.44 146 GLY B N 1
ATOM 2486 C CA . GLY B 1 146 ? -11.742 -1.729 -12.969 1 96.44 146 GLY B CA 1
ATOM 2487 C C . GLY B 1 146 ? -11.641 -0.422 -13.734 1 96.44 146 GLY B C 1
ATOM 2488 O O . GLY B 1 146 ? -12.023 -0.347 -14.898 1 96.44 146 GLY B O 1
ATOM 2489 N N . THR B 1 147 ? -11.242 0.668 -12.953 1 96.69 147 THR B N 1
ATOM 2490 C CA . THR B 1 147 ? -11.125 2.012 -13.508 1 96.69 147 THR B CA 1
ATOM 2491 C C . THR B 1 147 ? -9.695 2.531 -13.367 1 96.69 147 THR B C 1
ATOM 2493 O O . THR B 1 147 ? -9.086 2.404 -12.305 1 96.69 147 THR B O 1
ATOM 2496 N N . ARG B 1 148 ? -9.273 3.107 -14.445 1 95.81 148 ARG B N 1
ATOM 2497 C CA . ARG B 1 148 ? -7.891 3.572 -14.523 1 95.81 148 ARG B CA 1
ATOM 2498 C C . ARG B 1 148 ? -7.77 5.016 -14.039 1 95.81 148 ARG B C 1
ATOM 2500 O O . ARG B 1 148 ? -8.641 5.844 -14.32 1 95.81 148 ARG B O 1
ATOM 2507 N N . GLU B 1 149 ? -6.668 5.25 -13.383 1 92.62 149 GLU B N 1
ATOM 2508 C CA . GLU B 1 149 ? -6.234 6.602 -13.031 1 92.62 149 GLU B CA 1
ATOM 2509 C C . GLU B 1 149 ? -4.73 6.773 -13.242 1 92.62 149 GLU B C 1
ATOM 2511 O O . GLU B 1 149 ? -3.965 5.82 -13.094 1 92.62 149 GLU B O 1
ATOM 2516 N N . GLU B 1 150 ? -4.363 7.98 -13.586 1 90.56 150 GLU B N 1
ATOM 2517 C CA . GLU B 1 150 ? -2.941 8.258 -13.742 1 90.56 150 GLU B CA 1
ATOM 2518 C C . GLU B 1 150 ? -2.32 8.734 -12.438 1 90.56 150 GLU B C 1
ATOM 2520 O O . GLU B 1 150 ? -2.859 9.617 -11.766 1 90.56 150 GLU B O 1
ATOM 2525 N N . VAL B 1 151 ? -1.214 8.102 -12.117 1 94.75 151 VAL B N 1
ATOM 2526 C CA . VAL B 1 151 ? -0.443 8.531 -10.961 1 94.75 151 VAL B CA 1
ATOM 2527 C C . VAL B 1 151 ? 1.051 8.43 -11.258 1 94.75 151 VAL B C 1
ATOM 2529 O O . VAL B 1 151 ? 1.45 7.777 -12.227 1 94.75 151 VAL B O 1
ATOM 2532 N N . LEU B 1 152 ? 1.796 9.195 -10.547 1 95.12 152 LEU B N 1
ATOM 2533 C CA . LEU B 1 152 ? 3.25 9.094 -10.617 1 95.12 152 LEU B CA 1
ATOM 2534 C C . LEU B 1 152 ? 3.805 8.398 -9.383 1 95.12 152 LEU B C 1
ATOM 2536 O O . LEU B 1 152 ? 3.424 8.727 -8.25 1 95.12 152 LEU B O 1
ATOM 2540 N N . HIS B 1 153 ? 4.629 7.426 -9.656 1 97.12 153 HIS B N 1
ATOM 2541 C CA . HIS B 1 153 ? 5.254 6.664 -8.578 1 97.12 153 HIS B CA 1
ATOM 2542 C C . HIS B 1 153 ? 6.648 7.195 -8.266 1 97.12 153 HIS B C 1
ATOM 2544 O O . HIS B 1 153 ? 7.43 7.469 -9.18 1 97.12 153 HIS B O 1
ATOM 2550 N N . PHE B 1 154 ? 7 7.352 -6.941 1 97.31 154 PHE B N 1
ATOM 2551 C CA . PHE B 1 154 ? 8.336 7.75 -6.512 1 97.31 154 PHE B CA 1
ATOM 2552 C C . PHE B 1 154 ? 8.875 6.785 -5.465 1 97.31 154 PHE B C 1
ATOM 2554 O O . PHE B 1 154 ? 8.156 6.383 -4.551 1 97.31 154 PHE B O 1
ATOM 2561 N N . ASP B 1 155 ? 10.109 6.391 -5.645 1 97.19 155 ASP B N 1
ATOM 2562 C CA . ASP B 1 155 ? 10.867 5.699 -4.609 1 97.19 155 ASP B CA 1
ATOM 2563 C C . ASP B 1 155 ? 11.75 6.668 -3.83 1 97.19 155 ASP B C 1
ATOM 2565 O O . ASP B 1 155 ? 12.547 7.402 -4.418 1 97.19 155 ASP B O 1
ATOM 2569 N N . LEU B 1 156 ? 11.562 6.715 -2.543 1 97.31 156 LEU B N 1
ATOM 2570 C CA . LEU B 1 156 ? 12.383 7.508 -1.638 1 97.31 156 LEU B CA 1
ATOM 2571 C C . LEU B 1 156 ? 13.359 6.621 -0.872 1 97.31 156 LEU B C 1
ATOM 2573 O O . LEU B 1 156 ? 12.953 5.668 -0.207 1 97.31 156 LEU B O 1
ATOM 2577 N N . PRO B 1 157 ? 14.578 6.895 -0.979 1 95.31 157 PRO B N 1
ATOM 2578 C CA . PRO B 1 157 ? 15.586 6.02 -0.364 1 95.31 157 PRO B CA 1
ATOM 2579 C C . PRO B 1 157 ? 15.516 6.027 1.162 1 95.31 157 PRO B C 1
ATOM 2581 O O . PRO B 1 157 ? 15.102 7.023 1.761 1 95.31 157 PRO B O 1
ATOM 2584 N N . VAL B 1 158 ? 15.828 4.902 1.682 1 93.94 158 VAL B N 1
ATOM 2585 C CA . VAL B 1 158 ? 15.969 4.738 3.125 1 93.94 158 VAL B CA 1
ATOM 2586 C C . VAL B 1 158 ? 17.453 4.625 3.49 1 93.94 158 VAL B C 1
ATOM 2588 O O . VAL B 1 158 ? 18.156 3.779 2.951 1 93.94 158 VAL B O 1
ATOM 2591 N N . GLY B 1 159 ? 17.875 5.496 4.551 1 73.88 159 GLY B N 1
ATOM 2592 C CA . GLY B 1 159 ? 19.266 5.488 4.973 1 73.88 159 GLY B CA 1
ATOM 2593 C C . GLY B 1 159 ? 20.188 6.18 3.988 1 73.88 159 GLY B C 1
ATOM 2594 O O . GLY B 1 159 ? 19.734 6.781 3.016 1 73.88 159 GLY B O 1
ATOM 2595 N N . ALA B 1 160 ? 21.5 6.445 4.387 1 55.94 160 ALA B N 1
ATOM 2596 C CA . ALA B 1 160 ? 22.578 7.074 3.631 1 55.94 160 ALA B CA 1
ATOM 2597 C C . ALA B 1 160 ? 22.812 6.359 2.301 1 55.94 160 ALA B C 1
ATOM 2599 O O . ALA B 1 160 ? 23.688 6.742 1.524 1 55.94 160 ALA B O 1
ATOM 2600 N N . LEU B 1 161 ? 22.297 5.117 2.137 1 47.22 161 LEU B N 1
ATOM 2601 C CA . LEU B 1 161 ? 22.766 4.406 0.951 1 47.22 161 LEU B CA 1
ATOM 2602 C C . LEU B 1 161 ? 22 4.863 -0.292 1 47.22 161 LEU B C 1
ATOM 2604 O O . LEU B 1 161 ? 20.781 4.969 -0.271 1 47.22 161 LEU B O 1
ATOM 2608 N N . PRO B 1 162 ? 22.703 5.469 -1.16 1 45.25 162 PRO B N 1
ATOM 2609 C CA . PRO B 1 162 ? 22.125 5.695 -2.486 1 45.25 162 PRO B CA 1
ATOM 2610 C C . PRO B 1 162 ? 21.328 4.496 -2.994 1 45.25 162 PRO B C 1
ATOM 2612 O O . PRO B 1 162 ? 21.609 3.357 -2.623 1 45.25 162 PRO B O 1
ATOM 2615 N N . LEU B 1 163 ? 20.125 4.633 -3.34 1 45.78 163 LEU B N 1
ATOM 2616 C CA . LEU B 1 163 ? 19.469 3.512 -4 1 45.78 163 LEU B CA 1
ATOM 2617 C C . LEU B 1 163 ? 20.422 2.807 -4.957 1 45.78 163 LEU B C 1
ATOM 2619 O O . LEU B 1 163 ? 21.25 3.455 -5.605 1 45.78 163 LEU B O 1
ATOM 2623 N N . PRO B 1 164 ? 20.781 1.636 -4.801 1 37.66 164 PRO B N 1
ATOM 2624 C CA . PRO B 1 164 ? 21.703 1.094 -5.801 1 37.66 164 PRO B CA 1
ATOM 2625 C C . PRO B 1 164 ? 21.328 1.487 -7.227 1 37.66 164 PRO B C 1
ATOM 2627 O O . PRO B 1 164 ? 20.141 1.539 -7.559 1 37.66 164 PRO B O 1
ATOM 2630 N N . LEU B 1 165 ? 22.156 2.338 -7.918 1 37.47 165 LEU B N 1
ATOM 2631 C CA . LEU B 1 165 ? 21.938 2.725 -9.305 1 37.47 165 LEU B CA 1
ATOM 2632 C C . LEU B 1 165 ? 21.172 1.633 -10.055 1 37.47 165 LEU B C 1
ATOM 2634 O O . LEU B 1 165 ? 20.328 1.928 -10.906 1 37.47 165 LEU B O 1
ATOM 2638 N N . GLY B 1 166 ? 21.547 0.4 -9.992 1 31.53 166 GLY B N 1
ATOM 2639 C CA . GLY B 1 166 ? 21.047 -0.782 -10.672 1 31.53 166 GLY B CA 1
ATOM 2640 C C . GLY B 1 166 ? 19.906 -1.454 -9.938 1 31.53 166 GLY B C 1
ATOM 2641 O O . GLY B 1 166 ? 19.547 -2.592 -10.25 1 31.53 166 GLY B O 1
ATOM 2642 N N . ALA B 1 167 ? 19.797 -1.129 -8.68 1 35.06 167 ALA B N 1
ATOM 2643 C CA . ALA B 1 167 ? 18.656 -1.771 -8.016 1 35.06 167 ALA B CA 1
ATOM 2644 C C . ALA B 1 167 ? 17.344 -1.443 -8.727 1 35.06 167 ALA B C 1
ATOM 2646 O O . ALA B 1 167 ? 17.047 -0.274 -8.969 1 35.06 167 ALA B O 1
ATOM 2647 N N . ASN B 1 168 ? 16.891 -2.242 -9.586 1 31.2 168 ASN B N 1
ATOM 2648 C CA . ASN B 1 168 ? 15.562 -2.043 -10.141 1 31.2 168 ASN B CA 1
ATOM 2649 C C . ASN B 1 168 ? 14.609 -1.449 -9.102 1 31.2 168 ASN B C 1
ATOM 2651 O O . ASN B 1 168 ? 14.352 -2.061 -8.062 1 31.2 168 ASN B O 1
ATOM 2655 N N . PRO B 1 169 ? 14.656 -0.19 -8.906 1 32.53 169 PRO B N 1
ATOM 2656 C CA . PRO B 1 169 ? 13.625 0.363 -8.023 1 32.53 169 PRO B CA 1
ATOM 2657 C C . PRO B 1 169 ? 12.422 -0.566 -7.871 1 32.53 169 PRO B C 1
ATOM 2659 O O . PRO B 1 169 ? 12.148 -1.378 -8.758 1 32.53 169 PRO B O 1
ATOM 2662 N N . SER B 1 170 ? 12.242 -0.875 -6.602 1 32.28 170 SER B N 1
ATOM 2663 C CA . SER B 1 170 ? 11.102 -1.755 -6.367 1 32.28 170 SER B CA 1
ATOM 2664 C C . SER B 1 170 ? 10.023 -1.55 -7.426 1 32.28 170 SER B C 1
ATOM 2666 O O . SER B 1 170 ? 9.367 -0.507 -7.457 1 32.28 170 SER B O 1
ATOM 2668 N N . LYS B 1 171 ? 10.383 -1.724 -8.672 1 33.69 171 LYS B N 1
ATOM 2669 C CA . LYS B 1 171 ? 9.25 -1.821 -9.578 1 33.69 171 LYS B CA 1
ATOM 2670 C C . LYS B 1 171 ? 8.023 -2.395 -8.867 1 33.69 171 LYS B C 1
ATOM 2672 O O . LYS B 1 171 ? 8.133 -3.373 -8.125 1 33.69 171 LYS B O 1
ATOM 2677 N N . GLY B 1 172 ? 7.148 -1.626 -8.516 1 31.03 172 GLY B N 1
ATOM 2678 C CA . GLY B 1 172 ? 5.926 -2.391 -8.328 1 31.03 172 GLY B CA 1
ATOM 2679 C C . GLY B 1 172 ? 5.887 -3.666 -9.148 1 31.03 172 GLY B C 1
ATOM 2680 O O . GLY B 1 172 ? 6.691 -3.846 -10.062 1 31.03 172 GLY B O 1
ATOM 2681 N N . PRO B 1 173 ? 5.328 -4.723 -8.836 1 26.05 173 PRO B N 1
ATOM 2682 C CA . PRO B 1 173 ? 5.316 -5.934 -9.664 1 26.05 173 PRO B CA 1
ATOM 2683 C C . PRO B 1 173 ? 5.367 -5.633 -11.156 1 26.05 173 PRO B C 1
ATOM 2685 O O . PRO B 1 173 ? 4.531 -4.879 -11.664 1 26.05 173 PRO B O 1
ATOM 2688 N N . ALA B 1 174 ? 6.617 -5.391 -11.719 1 27.88 174 ALA B N 1
ATOM 2689 C CA . ALA B 1 174 ? 6.578 -5.539 -13.164 1 27.88 174 ALA B CA 1
ATOM 2690 C C . ALA B 1 174 ? 5.895 -6.844 -13.57 1 27.88 174 ALA B C 1
ATOM 2692 O O . ALA B 1 174 ? 6.312 -7.926 -13.148 1 27.88 174 ALA B O 1
ATOM 2693 N N . PHE B 1 175 ? 4.637 -6.762 -13.711 1 25.91 175 PHE B N 1
ATOM 2694 C CA . PHE B 1 175 ? 3.908 -7.871 -14.312 1 25.91 175 PHE B CA 1
ATOM 2695 C C . PHE B 1 175 ? 4.371 -8.102 -15.75 1 25.91 175 PHE B C 1
ATOM 2697 O O . PHE B 1 175 ? 4.281 -7.207 -16.594 1 25.91 175 PHE B O 1
ATOM 2704 N N . ALA B 1 176 ? 5.527 -8.75 -15.906 1 28.23 176 ALA B N 1
ATOM 2705 C CA . ALA B 1 176 ? 5.879 -9.094 -17.281 1 28.23 176 ALA B CA 1
ATOM 2706 C C . ALA B 1 176 ? 4.945 -10.164 -17.828 1 28.23 176 ALA B C 1
ATOM 2708 O O . ALA B 1 176 ? 4.961 -11.312 -17.359 1 28.23 176 ALA B O 1
ATOM 2709 N N . PHE B 1 177 ? 3.779 -9.781 -18.25 1 27.73 177 PHE B N 1
ATOM 2710 C CA . PHE B 1 177 ? 3.125 -10.758 -19.109 1 27.73 177 PHE B CA 1
ATOM 2711 C C . PHE B 1 177 ? 3.93 -10.992 -20.391 1 27.73 177 PHE B C 1
ATOM 2713 O O . PHE B 1 177 ? 4.223 -10.039 -21.109 1 27.73 177 PHE B O 1
ATOM 2720 N N . ALA B 1 178 ? 4.797 -12.062 -20.422 1 30.59 178 ALA B N 1
ATOM 2721 C CA . ALA B 1 178 ? 5.441 -12.438 -21.688 1 30.59 178 ALA B CA 1
ATOM 2722 C C . ALA B 1 178 ? 4.438 -12.453 -22.828 1 30.59 178 ALA B C 1
ATOM 2724 O O . ALA B 1 178 ? 3.33 -12.977 -22.688 1 30.59 178 ALA B O 1
ATOM 2725 N N . PRO B 1 179 ? 4.742 -11.664 -23.875 1 25.47 179 PRO B N 1
ATOM 2726 C CA . PRO B 1 179 ? 3.867 -11.789 -25.047 1 25.47 179 PRO B CA 1
ATOM 2727 C C . PRO B 1 179 ? 3.682 -13.242 -25.484 1 25.47 179 PRO B C 1
ATOM 2729 O O . PRO B 1 179 ? 4.566 -14.07 -25.266 1 25.47 179 PRO B O 1
ATOM 2732 N N . ALA B 1 180 ? 2.467 -13.758 -25.703 1 30.39 180 ALA B N 1
ATOM 2733 C CA . ALA B 1 180 ? 2.211 -14.984 -26.438 1 30.39 180 ALA B CA 1
ATOM 2734 C C . ALA B 1 180 ? 3.111 -15.086 -27.672 1 30.39 180 ALA B C 1
ATOM 2736 O O . ALA B 1 180 ? 3.209 -14.141 -28.453 1 30.39 180 ALA B O 1
ATOM 2737 N N . GLY B 1 181 ? 4.191 -15.766 -27.656 1 25.88 181 GLY B N 1
ATOM 2738 C CA . GLY B 1 181 ? 4.844 -16.141 -28.891 1 25.88 181 GLY B CA 1
ATOM 2739 C C . GLY B 1 181 ? 3.875 -16.328 -30.047 1 25.88 181 GLY B C 1
ATOM 2740 O O . GLY B 1 181 ? 2.859 -17.016 -29.906 1 25.88 181 GLY B O 1
ATOM 2741 N N . GLY B 1 182 ? 3.836 -15.375 -31.078 1 22.47 182 GLY B N 1
ATOM 2742 C CA . GLY B 1 182 ? 3.48 -15.891 -32.406 1 22.47 182 GLY B CA 1
ATOM 2743 C C . GLY B 1 182 ? 4.379 -17.016 -32.844 1 22.47 182 GLY B C 1
ATOM 2744 O O . GLY B 1 182 ? 5.516 -17.141 -32.406 1 22.47 182 GLY B O 1
#

Sequence (364 aa):
MTSKTDGPEPGFTVRRLGPGDIPSMRALNALFGRTFAEPDTYGAAPPDDAYLADLLAKAHVAVLVAERDGTVLGGLVAYELDKFERARREIYLYDLAVEAEHRRRGIATALIRQLQTHAAGRGAWVIFVQGDPGDGPALALYERLGTREEVLHFDLPVGALPLPLGANPSKGPAFAFAPAGGMTSKTDGPEPGFTVRRLGPGDIPSMRALNALFGRTFAEPDTYGAAPPDDAYLADLLAKAHVAVLVAERDGTVLGGLVAYELDKFERARREIYLYDLAVEAEHRRRGIATALIRQLQTHAAGRGAWVIFVQGDPGDGPALALYERLGTREEVLHFDLPVGALPLPLGANPSKGPAFAFAPAGG

Nearest PDB structures (foldseek):
  6bvc-assembly1_A-2  TM=9.700E-01  e=1.913E-20  Serratia marcescens
  4yfj-assembly1_A  TM=9.668E-01  e=2.175E-20  Pseudomonas aeruginosa
  5hmn-assembly1_C  TM=9.871E-01  e=8.349E-20  uncultured bacterium
  1bo4-assembly1_B  TM=9.423E-01  e=4.446E-17  Serratia marcescens
  7n1l-assembly7_P  TM=8.292E-01  e=1.629E-11  Brucella abortus 2308

pLDDT: mean 84.17, std 23.33, range [22.47, 98.88]

Organism: Methylorubrum extorquens (strain ATCC 14718 / DSM 1338 / JCM 2805 / NCIMB 9133 / AM1) (NCBI:txid272630)

InterPro domains:
  IPR000182 GNAT domain [PF00583] (44-146)
  IPR000182 GNAT domain [PS51186] (12-168)
  IPR016181 Acyl-CoA N-acyltransferase [SSF55729] (10-146)
  IPR050832 Bacterial Acetyltransferase [PTHR43877] (12-154)

Foldseek 3Di:
DPPPVPPPDLLKDKDWDALVPQVLVLLQLCQLCVQLVNNCVSPVDDDDSVVSNVQRHDPQKTKMFIDHPRHTFWIWIKGWDQDDVDRAIEIETQDTAGHLVCPPSCRRVVRVVVVVVVRVVRRHPYYDYDEDPVAVVVVVSCVVVHDDDDDDDDDDDDDPDDPPPPPPPVPRSHRNNDPDDD/DPPPVPDPDQLKDKDWDALVPQVLVLLQLCQLCVQLVNNCVSPVDDDDSVVSNVQRHDPQKTKMFIDHPRHTFWIWIKGWDQDDVDRAIEIETQDTDGHLVCPPSCRRVVRVVVVVVVRVVRRHPYYDYDEDPQAVVVVVSCVVVHDDDDDDDDDDDDPPDDPPPPPPPPPRSHRNPPPDDD